Protein AF-A0A5C6Q576-F1 (afdb_monomer_lite)

Structure (mmCIF, N/CA/C/O backbone):
data_AF-A0A5C6Q576-F1
#
_entry.id   AF-A0A5C6Q576-F1
#
loop_
_atom_site.group_PDB
_atom_site.id
_atom_site.type_symbol
_atom_site.label_atom_id
_atom_site.label_alt_id
_atom_site.label_comp_id
_atom_site.label_asym_id
_atom_site.label_entity_id
_atom_site.label_seq_id
_atom_site.pdbx_PDB_ins_code
_atom_site.Cartn_x
_atom_site.Cartn_y
_atom_site.Cartn_z
_atom_site.occupancy
_atom_site.B_iso_or_equiv
_atom_site.auth_seq_id
_atom_site.auth_comp_id
_atom_site.auth_asym_id
_atom_site.auth_atom_id
_atom_site.pdbx_PDB_model_num
ATOM 1 N N . MET A 1 1 ? 1.094 10.890 2.209 1.00 48.25 1 MET A N 1
ATOM 2 C CA . MET A 1 1 ? -0.087 11.384 2.940 1.00 48.25 1 MET A CA 1
ATOM 3 C C . MET A 1 1 ? -1.295 10.670 2.372 1.00 48.25 1 MET A C 1
ATOM 5 O O . MET A 1 1 ? -1.541 10.773 1.172 1.00 48.25 1 MET A O 1
ATOM 9 N N . LEU A 1 2 ? -1.984 9.904 3.212 1.00 55.84 2 LEU A N 1
ATOM 10 C CA . LEU A 1 2 ? -3.200 9.183 2.855 1.00 55.84 2 LEU A CA 1
ATOM 11 C C . LEU A 1 2 ? -4.264 10.152 2.320 1.00 55.84 2 LEU A C 1
ATOM 13 O O . LEU A 1 2 ? -4.355 11.287 2.791 1.00 55.84 2 LEU A O 1
ATOM 17 N N . GLY A 1 3 ? -5.034 9.733 1.310 1.00 54.38 3 GLY A N 1
ATOM 18 C CA . GLY A 1 3 ? -6.123 10.561 0.787 1.00 54.38 3 GLY A CA 1
ATOM 19 C C . GLY A 1 3 ? -7.134 10.821 1.903 1.00 54.38 3 GLY A C 1
ATOM 20 O O . GLY A 1 3 ? -7.655 9.859 2.472 1.00 54.38 3 GLY A O 1
ATOM 21 N N . SER A 1 4 ? -7.384 12.098 2.217 1.00 58.09 4 SER A N 1
ATOM 22 C CA . SER A 1 4 ? -8.232 12.536 3.340 1.00 58.09 4 SER A CA 1
ATOM 23 C C . SER A 1 4 ? -9.607 11.879 3.334 1.00 58.09 4 SER A C 1
ATOM 25 O O . SER A 1 4 ? -10.135 11.522 4.385 1.00 58.09 4 SER A O 1
ATOM 27 N N . ASP A 1 5 ? -10.135 11.653 2.137 1.00 55.50 5 ASP A N 1
ATOM 28 C CA . ASP A 1 5 ? -11.512 11.227 1.900 1.00 55.50 5 ASP A CA 1
ATOM 29 C C . ASP A 1 5 ? -11.735 9.737 2.220 1.00 55.50 5 ASP A C 1
ATOM 31 O O . ASP A 1 5 ? -12.873 9.278 2.273 1.00 55.50 5 ASP A O 1
ATOM 35 N N . LEU A 1 6 ? -10.654 8.982 2.468 1.00 60.34 6 LEU A N 1
ATOM 36 C CA . LEU A 1 6 ? -10.683 7.550 2.796 1.00 60.34 6 LEU A CA 1
ATOM 37 C C . LEU A 1 6 ? -9.943 7.218 4.099 1.00 60.34 6 LEU A C 1
ATOM 39 O O . LEU A 1 6 ? -9.702 6.047 4.396 1.00 60.34 6 LEU A O 1
ATOM 43 N N . ASN A 1 7 ? -9.589 8.222 4.909 1.00 63.53 7 ASN A N 1
ATOM 44 C CA . ASN A 1 7 ? -8.935 7.995 6.204 1.00 63.53 7 ASN A CA 1
ATOM 45 C C . ASN A 1 7 ? -9.808 7.165 7.160 1.00 63.53 7 ASN A C 1
ATOM 47 O O . ASN A 1 7 ? -9.279 6.373 7.938 1.00 63.53 7 ASN A O 1
ATOM 51 N N . ASN A 1 8 ? -11.134 7.270 7.032 1.00 65.50 8 ASN A N 1
ATOM 52 C CA . ASN A 1 8 ? -12.112 6.450 7.754 1.00 65.50 8 ASN A CA 1
ATOM 53 C C . ASN A 1 8 ? -12.152 4.970 7.314 1.00 65.50 8 ASN A C 1
ATOM 55 O O . ASN A 1 8 ? -12.869 4.179 7.919 1.00 65.50 8 ASN A O 1
ATOM 59 N N . GLN A 1 9 ? -11.397 4.584 6.282 1.00 78.56 9 GLN A N 1
ATOM 60 C CA . GLN A 1 9 ? -11.340 3.230 5.727 1.00 78.56 9 GLN A CA 1
ATOM 61 C C . GLN A 1 9 ? -9.881 2.805 5.512 1.00 78.56 9 GLN A C 1
ATOM 63 O O . GLN A 1 9 ? -9.455 2.521 4.394 1.00 78.56 9 GLN A O 1
ATOM 68 N N . SER A 1 10 ? -9.090 2.785 6.585 1.00 86.50 10 SER A N 1
ATOM 69 C CA . SER A 1 10 ? -7.650 2.509 6.509 1.00 86.50 10 SER A CA 1
ATOM 70 C C . SER A 1 10 ? -7.280 1.162 7.130 1.00 86.50 10 SER A C 1
ATOM 72 O O . SER A 1 10 ? -7.747 0.821 8.215 1.00 86.50 10 SER A O 1
ATOM 74 N N . LEU A 1 11 ? -6.398 0.418 6.462 1.00 89.44 11 LEU A N 1
ATOM 75 C CA . LEU A 1 11 ? -5.738 -0.767 7.004 1.00 89.44 11 LEU A CA 1
ATOM 76 C C . LEU A 1 11 ? -4.324 -0.398 7.464 1.00 89.44 11 LEU A C 1
ATOM 78 O O . LEU A 1 11 ? -3.534 0.099 6.663 1.00 89.44 11 LEU A O 1
ATOM 82 N N . TYR A 1 12 ? -4.002 -0.696 8.722 1.00 89.69 12 TYR A N 1
ATOM 83 C CA . TYR A 1 12 ? -2.687 -0.449 9.312 1.00 89.69 12 TYR A CA 1
ATOM 84 C C . TYR A 1 12 ? -2.032 -1.746 9.788 1.00 89.69 12 TYR A C 1
ATOM 86 O O . TYR A 1 12 ? -2.687 -2.583 10.408 1.00 89.69 12 TYR A O 1
ATOM 94 N N . ALA A 1 13 ? -0.724 -1.875 9.562 1.00 90.38 13 ALA A N 1
ATOM 95 C CA . ALA A 1 13 ? 0.105 -2.913 10.168 1.00 90.38 13 ALA A CA 1
ATOM 96 C C . ALA A 1 13 ? 1.463 -2.352 10.624 1.00 90.38 13 ALA A C 1
ATOM 98 O O . ALA A 1 13 ? 2.123 -1.604 9.902 1.00 90.38 13 ALA A O 1
ATOM 99 N N . SER A 1 14 ? 1.923 -2.748 11.813 1.00 89.56 14 SER A N 1
ATOM 100 C CA . SER A 1 14 ? 3.303 -2.486 12.256 1.00 89.56 14 SER A CA 1
ATOM 101 C C . SER A 1 14 ? 4.320 -3.386 11.544 1.00 89.56 14 SER A C 1
ATOM 103 O O . SER A 1 14 ? 5.474 -3.008 11.379 1.00 89.56 14 SER A O 1
ATOM 105 N N . GLY A 1 15 ? 3.893 -4.570 11.101 1.00 90.81 15 GLY A N 1
ATOM 106 C CA . GLY A 1 15 ? 4.682 -5.490 10.287 1.00 90.81 15 GLY A CA 1
ATOM 107 C C . GLY A 1 15 ? 4.354 -5.354 8.803 1.00 90.81 15 GLY A C 1
ATOM 108 O O . GLY A 1 15 ? 4.463 -4.265 8.237 1.00 90.81 15 GLY A O 1
ATOM 109 N N . TYR A 1 16 ? 3.948 -6.478 8.205 1.00 94.25 16 TYR A N 1
ATOM 110 C CA . TYR A 1 16 ? 3.731 -6.674 6.768 1.00 94.25 16 TYR A CA 1
ATOM 111 C C . TYR A 1 16 ? 2.247 -6.792 6.394 1.00 94.25 16 TYR A C 1
ATOM 113 O O . TYR A 1 16 ? 1.433 -7.251 7.194 1.00 94.25 16 TYR A O 1
ATOM 121 N N . ILE A 1 17 ? 1.927 -6.496 5.129 1.00 95.44 17 ILE A N 1
ATOM 122 C CA . ILE A 1 17 ? 0.622 -6.762 4.494 1.00 95.44 17 ILE A CA 1
ATOM 123 C C . ILE A 1 17 ? 0.863 -7.504 3.162 1.00 95.44 17 ILE A C 1
ATOM 125 O O . ILE A 1 17 ? 1.722 -7.106 2.380 1.00 95.44 17 ILE A O 1
ATOM 129 N N . THR A 1 18 ? 0.153 -8.595 2.848 1.00 90.56 18 THR A N 1
ATOM 130 C CA . THR A 1 18 ? 0.342 -9.360 1.585 1.00 90.56 18 THR A CA 1
ATOM 131 C C . THR A 1 18 ? -0.987 -9.930 1.056 1.00 90.56 18 THR A C 1
ATOM 133 O O . THR A 1 18 ? -1.659 -10.589 1.840 1.00 90.56 18 THR A O 1
ATOM 136 N N . MET A 1 19 ? -1.411 -9.720 -0.211 1.00 82.94 19 MET A N 1
ATOM 137 C CA . MET A 1 19 ? -2.737 -10.194 -0.692 1.00 82.94 19 MET A CA 1
ATOM 138 C C . MET A 1 19 ? -2.962 -10.474 -2.201 1.00 82.94 19 MET A C 1
ATOM 140 O O . MET A 1 19 ? -2.831 -9.597 -3.049 1.00 82.94 19 MET A O 1
ATOM 144 N N . GLY A 1 20 ? -3.578 -11.629 -2.477 1.00 82.44 20 GLY A N 1
ATOM 145 C CA . GLY A 1 20 ? -4.520 -11.955 -3.574 1.00 82.44 20 GLY A CA 1
ATOM 146 C C . GLY A 1 20 ? -4.783 -13.467 -3.631 1.00 82.44 20 GLY A C 1
ATOM 147 O O . GLY A 1 20 ? -4.313 -14.178 -2.754 1.00 82.44 20 GLY A O 1
ATOM 148 N N . ALA A 1 21 ? -5.547 -14.078 -4.545 1.00 60.62 21 ALA A N 1
ATOM 149 C CA . ALA A 1 21 ? -6.272 -13.611 -5.727 1.00 60.62 21 ALA A CA 1
ATOM 150 C C . ALA A 1 21 ? -7.660 -12.969 -5.442 1.00 60.62 21 ALA A C 1
ATOM 152 O O . ALA A 1 21 ? -8.404 -13.474 -4.610 1.00 60.62 21 ALA A O 1
ATOM 153 N N . ARG A 1 22 ? -8.067 -11.960 -6.233 1.00 67.88 22 ARG A N 1
ATOM 154 C CA . ARG A 1 22 ? -9.317 -11.149 -6.179 1.00 67.88 22 ARG A CA 1
ATOM 155 C C . ARG A 1 22 ? -9.395 -10.084 -5.082 1.00 67.88 22 ARG A C 1
ATOM 157 O O . ARG A 1 22 ? -10.448 -9.906 -4.485 1.00 67.88 22 ARG A O 1
ATOM 164 N N . THR A 1 23 ? -8.318 -9.344 -4.832 1.00 77.12 23 THR A N 1
ATOM 165 C CA . THR A 1 23 ? -8.286 -8.374 -3.720 1.00 77.12 23 THR A CA 1
ATOM 166 C C . THR A 1 23 ? -9.046 -7.075 -4.022 1.00 77.12 23 THR A C 1
ATOM 168 O O . THR A 1 23 ? -8.870 -6.477 -5.074 1.00 77.12 23 THR A O 1
ATOM 171 N N . THR A 1 24 ? -9.850 -6.570 -3.083 1.00 80.94 24 THR A N 1
ATOM 172 C CA . THR A 1 24 ? -10.390 -5.197 -3.108 1.00 80.94 24 THR A CA 1
ATOM 173 C C . THR A 1 24 ? -10.320 -4.586 -1.709 1.00 80.94 24 THR A C 1
ATOM 175 O O . THR A 1 24 ? -10.846 -5.162 -0.764 1.00 80.94 24 THR A O 1
ATOM 178 N N . VAL A 1 25 ? -9.677 -3.429 -1.565 1.00 93.00 25 VAL A N 1
ATOM 179 C CA . VAL A 1 25 ? -9.608 -2.633 -0.331 1.00 93.00 25 VAL A CA 1
ATOM 180 C C . VAL A 1 25 ? -10.282 -1.294 -0.601 1.00 93.00 25 VAL A C 1
ATOM 182 O O . VAL A 1 25 ? -9.902 -0.611 -1.545 1.00 93.00 25 VAL A O 1
ATOM 185 N N . GLY A 1 26 ? -11.281 -0.915 0.199 1.00 89.69 26 GLY A N 1
ATOM 186 C CA . GLY A 1 26 ? -12.083 0.294 -0.041 1.00 89.69 26 GLY A CA 1
ATOM 187 C C . GLY A 1 26 ? -11.338 1.613 0.184 1.00 89.69 26 GLY A C 1
ATOM 188 O O . GLY A 1 26 ? -11.658 2.605 -0.463 1.00 89.69 26 GLY A O 1
ATOM 189 N N . GLY A 1 27 ? -10.318 1.623 1.044 1.00 90.06 27 GLY A N 1
ATOM 190 C CA . GLY A 1 27 ? -9.555 2.829 1.346 1.00 90.06 27 GLY A CA 1
ATOM 191 C C . GLY A 1 27 ? -8.048 2.620 1.383 1.00 90.06 27 GLY A C 1
ATOM 192 O O . GLY A 1 27 ? -7.481 1.976 0.498 1.00 90.06 27 GLY A O 1
ATOM 193 N N . ASN A 1 28 ? -7.394 3.259 2.345 1.00 93.50 28 ASN A N 1
ATOM 194 C CA . ASN A 1 28 ? -5.942 3.359 2.412 1.00 93.50 28 ASN A CA 1
ATOM 195 C C . ASN A 1 28 ? -5.294 2.103 3.011 1.00 93.50 28 ASN A C 1
ATOM 197 O O . ASN A 1 28 ? -5.896 1.404 3.826 1.00 93.50 28 ASN A O 1
ATOM 201 N N . ILE A 1 29 ? -4.036 1.846 2.654 1.00 94.56 29 ILE A N 1
ATOM 202 C CA . ILE A 1 29 ? -3.226 0.774 3.242 1.00 94.56 29 ILE A CA 1
ATOM 203 C C . ILE A 1 29 ? -1.893 1.357 3.695 1.00 94.56 29 ILE A C 1
ATOM 205 O O . ILE A 1 29 ? -1.190 1.973 2.893 1.00 94.56 29 ILE A O 1
ATOM 209 N N . GLN A 1 30 ? -1.525 1.122 4.953 1.00 93.81 30 GLN A N 1
ATOM 210 C CA . GLN A 1 30 ? -0.246 1.536 5.510 1.00 93.81 30 GLN A CA 1
ATOM 211 C C . GLN A 1 30 ? 0.429 0.401 6.292 1.00 93.81 30 GLN A C 1
ATOM 213 O O . GLN A 1 30 ? -0.189 -0.262 7.123 1.00 93.81 30 GLN A O 1
ATOM 218 N N . SER A 1 31 ? 1.725 0.207 6.047 1.00 94.38 31 SER A N 1
ATOM 219 C CA . SER A 1 31 ? 2.564 -0.775 6.739 1.00 94.38 31 SER A CA 1
ATOM 220 C C . SER A 1 31 ? 3.897 -0.143 7.115 1.00 94.38 31 SER A C 1
ATOM 222 O O . SER A 1 31 ? 4.517 0.507 6.273 1.00 94.38 31 SER A O 1
ATOM 224 N N . ALA A 1 32 ? 4.392 -0.356 8.337 1.00 93.06 32 ALA A N 1
ATOM 225 C CA . ALA A 1 32 ? 5.725 0.144 8.697 1.00 93.06 32 ALA A CA 1
ATOM 226 C C . ALA A 1 32 ? 6.856 -0.634 7.992 1.00 93.06 32 ALA A C 1
ATOM 228 O O . ALA A 1 32 ? 7.958 -0.111 7.843 1.00 93.06 32 ALA A O 1
ATOM 229 N N . THR A 1 33 ? 6.585 -1.851 7.501 1.00 95.19 33 THR A N 1
ATOM 230 C CA . THR A 1 33 ? 7.513 -2.605 6.646 1.00 95.19 33 THR A CA 1
ATOM 231 C C . THR A 1 33 ? 7.013 -2.677 5.199 1.00 95.19 33 THR A C 1
ATOM 233 O O . THR A 1 33 ? 6.985 -1.644 4.531 1.00 95.19 33 THR A O 1
ATOM 236 N N . ALA A 1 34 ? 6.644 -3.855 4.685 1.00 97.38 34 ALA A N 1
ATOM 237 C CA . ALA A 1 34 ? 6.331 -4.073 3.276 1.00 97.38 34 ALA A CA 1
ATOM 238 C C . ALA A 1 34 ? 4.866 -4.452 3.014 1.00 97.38 34 ALA A C 1
ATOM 240 O O . ALA A 1 34 ? 4.218 -5.126 3.817 1.00 97.38 34 ALA A O 1
ATOM 241 N N . ILE A 1 35 ? 4.386 -4.055 1.833 1.00 98.50 35 ILE A N 1
ATOM 242 C CA . ILE A 1 35 ? 3.062 -4.356 1.280 1.00 98.50 35 ILE A CA 1
ATOM 243 C C . ILE A 1 35 ? 3.229 -5.085 -0.062 1.00 98.50 35 ILE A C 1
ATOM 245 O O . ILE A 1 35 ? 3.970 -4.625 -0.928 1.00 98.50 35 ILE A O 1
ATOM 249 N N . THR A 1 36 ? 2.515 -6.192 -0.280 1.00 98.44 36 THR A N 1
ATOM 250 C CA . THR A 1 36 ? 2.567 -6.976 -1.537 1.00 98.44 36 THR A CA 1
ATOM 251 C C . THR A 1 36 ? 1.160 -7.368 -2.009 1.00 98.44 36 THR A C 1
ATOM 253 O O . THR A 1 36 ? 0.515 -8.072 -1.255 1.00 98.44 36 THR A O 1
ATOM 256 N N . LEU A 1 37 ? 0.639 -7.024 -3.203 1.00 84.38 37 LEU A N 1
ATOM 257 C CA . LEU A 1 37 ? -0.695 -7.519 -3.657 1.00 84.38 37 LEU A CA 1
ATOM 258 C C . LEU A 1 37 ? -0.794 -7.993 -5.136 1.00 84.38 37 LEU A C 1
ATOM 260 O O . LEU A 1 37 ? -0.549 -7.257 -6.087 1.00 84.38 37 LEU A O 1
ATOM 264 N N . ALA A 1 38 ? -1.245 -9.233 -5.318 1.00 88.31 38 ALA A N 1
ATOM 265 C CA . ALA A 1 38 ? -1.422 -10.014 -6.548 1.00 88.31 38 ALA A CA 1
ATOM 266 C C . ALA A 1 38 ? -2.265 -11.257 -6.195 1.00 88.31 38 ALA A C 1
ATOM 268 O O . ALA A 1 38 ? -2.010 -11.838 -5.152 1.00 88.31 38 ALA A O 1
ATOM 269 N N . ALA A 1 39 ? -3.207 -11.826 -6.951 1.00 58.19 39 ALA A N 1
ATOM 270 C CA . ALA A 1 39 ? -3.806 -11.474 -8.234 1.00 58.19 39 ALA A CA 1
ATOM 271 C C . ALA A 1 39 ? -5.153 -10.716 -8.070 1.00 58.19 39 ALA A C 1
ATOM 273 O O . ALA A 1 39 ? -5.787 -10.794 -7.030 1.00 58.19 39 ALA A O 1
ATOM 274 N N . ASN A 1 40 ? -5.634 -10.017 -9.096 1.00 64.81 40 ASN A N 1
ATOM 275 C CA . ASN A 1 40 ? -6.864 -9.212 -9.191 1.00 64.81 40 ASN A CA 1
ATOM 276 C C . ASN A 1 40 ? -7.066 -8.132 -8.110 1.00 64.81 40 ASN A C 1
ATOM 278 O O . A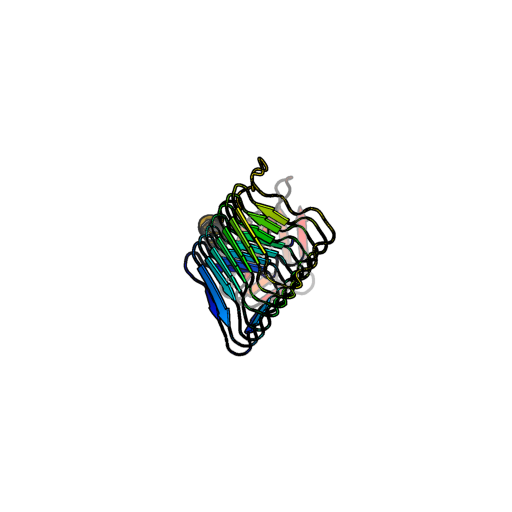SN A 1 40 ? -8.181 -7.970 -7.628 1.00 64.81 40 ASN A O 1
ATOM 282 N N . ALA A 1 41 ? -6.004 -7.432 -7.705 1.00 70.75 41 ALA A N 1
ATOM 283 C CA . ALA A 1 41 ? -6.065 -6.450 -6.622 1.00 70.75 41 ALA A CA 1
ATOM 284 C C . ALA A 1 41 ? -6.655 -5.081 -7.035 1.00 70.75 41 ALA A C 1
ATOM 286 O O . ALA A 1 41 ? -6.320 -4.558 -8.084 1.00 70.75 41 ALA A O 1
ATOM 287 N N . ILE A 1 42 ? -7.460 -4.435 -6.191 1.00 79.75 42 ILE A N 1
ATOM 288 C CA . ILE A 1 42 ? -7.975 -3.066 -6.364 1.00 79.75 42 ILE A CA 1
ATOM 289 C C . ILE A 1 42 ? -7.903 -2.355 -5.008 1.00 79.75 42 ILE A C 1
ATOM 291 O O . ILE A 1 42 ? -8.441 -2.843 -4.021 1.00 79.75 42 ILE A O 1
ATOM 295 N N . VAL A 1 43 ? -7.256 -1.199 -4.934 1.00 96.75 43 VAL A N 1
ATOM 296 C CA . VAL A 1 43 ? -7.172 -0.360 -3.732 1.00 96.75 43 VAL A CA 1
ATOM 297 C C . VAL A 1 43 ? -7.863 0.967 -4.028 1.00 96.75 43 VAL A C 1
ATOM 299 O O . VAL A 1 43 ? -7.498 1.670 -4.970 1.00 96.75 43 VAL A O 1
ATOM 302 N N . GLY A 1 44 ? -8.883 1.298 -3.239 1.00 94.50 44 GLY A N 1
ATOM 303 C CA . GLY A 1 44 ? -9.665 2.525 -3.368 1.00 94.50 44 GLY A CA 1
ATOM 304 C C . GLY A 1 44 ? -8.893 3.772 -2.940 1.00 94.50 44 GLY A C 1
ATOM 305 O O . GLY A 1 44 ? -9.143 4.844 -3.485 1.00 94.50 44 GLY A O 1
ATOM 306 N N . GLY A 1 45 ? -7.931 3.626 -2.024 1.00 94.12 45 GLY A N 1
ATOM 307 C CA . GLY A 1 45 ? -7.063 4.702 -1.546 1.00 94.12 45 GLY A CA 1
ATOM 308 C C . GLY A 1 45 ? -5.597 4.570 -1.964 1.00 94.12 45 GLY A C 1
ATOM 309 O O . GLY A 1 45 ? -5.263 3.993 -3.002 1.00 94.12 45 GLY A O 1
ATOM 310 N N . SER A 1 46 ? -4.724 5.154 -1.143 1.00 96.06 46 SER A N 1
ATOM 311 C CA . SER A 1 46 ? -3.266 5.142 -1.308 1.00 96.06 46 SER A CA 1
ATOM 312 C C . SER A 1 46 ? -2.617 3.949 -0.600 1.00 96.06 46 SER A C 1
ATOM 314 O O . SER A 1 46 ? -3.166 3.399 0.356 1.00 96.06 46 SER A O 1
ATOM 316 N N . VAL A 1 47 ? -1.416 3.582 -1.052 1.00 97.06 47 VAL A N 1
ATOM 317 C CA . VAL A 1 47 ? -0.588 2.513 -0.475 1.00 97.06 47 VAL A CA 1
ATOM 318 C C . VAL A 1 47 ? 0.719 3.111 0.044 1.00 97.06 47 VAL A C 1
ATOM 320 O O . VAL A 1 47 ? 1.483 3.696 -0.726 1.00 97.06 47 VAL A O 1
ATOM 323 N N . GLU A 1 48 ? 0.989 2.962 1.339 1.00 96.00 48 GLU A N 1
ATOM 324 C CA . GLU A 1 48 ? 2.178 3.502 2.006 1.00 96.00 48 GLU A CA 1
ATOM 325 C C . GLU A 1 48 ? 2.935 2.405 2.763 1.00 96.00 48 GLU A C 1
ATOM 327 O O . GLU A 1 48 ? 2.423 1.822 3.715 1.00 96.00 48 GLU A O 1
ATOM 332 N N . ALA A 1 49 ? 4.174 2.124 2.366 1.00 96.81 49 ALA A N 1
ATOM 333 C CA . ALA A 1 49 ? 5.017 1.132 3.026 1.00 96.81 49 ALA A CA 1
ATOM 334 C C . ALA A 1 49 ? 6.333 1.759 3.492 1.00 96.81 49 ALA A C 1
ATOM 336 O O . ALA A 1 49 ? 6.995 2.458 2.722 1.00 96.81 49 ALA A O 1
ATOM 337 N N . GLY A 1 50 ? 6.748 1.478 4.727 1.00 95.69 50 GLY A N 1
ATOM 338 C CA . GLY A 1 50 ? 8.030 1.946 5.259 1.00 95.69 50 GLY A CA 1
ATOM 339 C C . GLY A 1 50 ? 9.250 1.323 4.571 1.00 95.69 50 GLY A C 1
ATOM 340 O O . GLY A 1 50 ? 10.326 1.913 4.606 1.00 95.69 50 GLY A O 1
ATOM 341 N N . THR A 1 51 ? 9.099 0.186 3.880 1.00 96.62 51 THR A N 1
ATOM 342 C CA . THR A 1 51 ? 10.181 -0.432 3.097 1.00 96.62 51 THR A CA 1
ATOM 343 C C . THR A 1 51 ? 9.800 -0.674 1.639 1.00 96.62 51 THR A C 1
ATOM 345 O O . THR A 1 51 ? 10.351 -0.017 0.757 1.00 96.62 51 THR A O 1
ATOM 348 N N . ALA A 1 52 ? 8.886 -1.599 1.347 1.00 98.06 52 ALA A N 1
ATOM 349 C CA . ALA A 1 52 ? 8.627 -2.026 -0.027 1.00 98.06 52 ALA A CA 1
ATOM 350 C C . ALA A 1 52 ? 7.140 -2.120 -0.375 1.00 98.06 52 ALA A C 1
ATOM 352 O O . ALA A 1 52 ? 6.334 -2.566 0.437 1.00 98.06 52 ALA A O 1
ATOM 353 N N . VAL A 1 53 ? 6.797 -1.759 -1.613 1.00 98.69 53 VAL A N 1
ATOM 354 C CA . VAL A 1 53 ? 5.483 -2.013 -2.222 1.00 98.69 53 VAL A CA 1
ATOM 355 C C . VAL A 1 53 ? 5.665 -2.883 -3.463 1.00 98.69 53 VAL A C 1
ATOM 357 O O . VAL A 1 53 ? 6.444 -2.526 -4.342 1.00 98.69 53 VAL A O 1
ATOM 360 N N . THR A 1 54 ? 4.920 -3.985 -3.571 1.00 98.75 54 THR A N 1
ATOM 361 C CA . THR A 1 54 ? 4.918 -4.871 -4.753 1.00 98.75 54 THR A CA 1
ATOM 362 C C . THR A 1 54 ? 3.486 -5.110 -5.258 1.00 98.75 54 THR A C 1
ATOM 364 O O . THR A 1 54 ? 2.660 -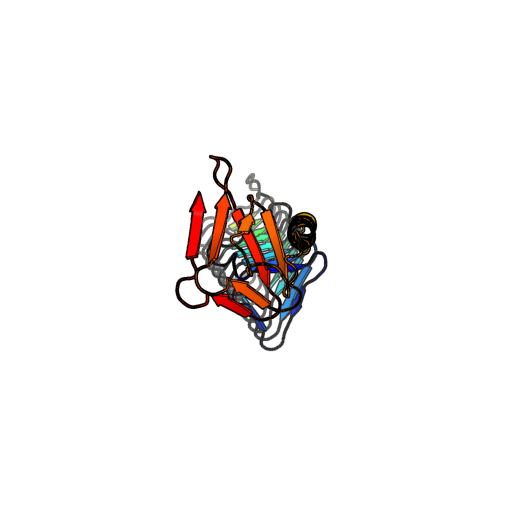5.503 -4.440 1.00 98.75 54 THR A O 1
ATOM 367 N N . LEU A 1 55 ? 3.140 -4.923 -6.549 1.00 80.75 55 LEU A N 1
ATOM 368 C CA . LEU A 1 55 ? 1.761 -5.172 -7.041 1.00 80.75 55 LEU A CA 1
ATOM 369 C C . LEU A 1 55 ? 1.591 -5.761 -8.459 1.00 80.75 55 LEU A C 1
ATOM 371 O O . LEU A 1 55 ? 1.933 -5.115 -9.445 1.00 80.75 55 LEU A O 1
ATOM 375 N N . GLY A 1 56 ? 0.874 -6.886 -8.556 1.00 77.81 56 GLY A N 1
ATOM 376 C CA . GLY A 1 56 ? 0.233 -7.450 -9.762 1.00 77.81 56 GLY A CA 1
ATOM 377 C C . GLY A 1 56 ? 0.255 -8.989 -9.770 1.00 77.81 56 GLY A C 1
ATOM 378 O O . GLY A 1 56 ? 1.231 -9.574 -9.333 1.00 77.81 56 GLY A O 1
ATOM 379 N N . ALA A 1 57 ? -0.756 -9.767 -10.184 1.00 67.88 57 ALA A N 1
ATOM 380 C CA . ALA A 1 57 ? -1.663 -9.609 -11.325 1.00 67.88 57 ALA A CA 1
ATOM 381 C C . ALA A 1 57 ? -2.964 -8.801 -11.073 1.00 67.88 57 ALA A C 1
ATOM 383 O O . ALA A 1 57 ? -3.460 -8.766 -9.958 1.00 67.88 57 ALA A O 1
ATOM 384 N N . ALA A 1 58 ? -3.521 -8.183 -12.123 1.00 74.12 58 ALA A N 1
ATOM 385 C CA . ALA A 1 58 ? -4.681 -7.270 -12.196 1.00 74.12 58 ALA A CA 1
ATOM 386 C C . ALA A 1 58 ? -4.807 -6.170 -11.109 1.00 74.12 58 ALA A C 1
ATOM 388 O O . ALA A 1 58 ? -5.908 -5.875 -10.661 1.00 74.12 58 ALA A O 1
ATOM 389 N N . ALA A 1 59 ? -3.683 -5.565 -10.709 1.00 63.22 59 ALA A N 1
ATOM 390 C CA . ALA A 1 59 ? -3.622 -4.496 -9.707 1.00 63.22 59 ALA A CA 1
ATOM 391 C C . ALA A 1 59 ? -4.199 -3.135 -10.178 1.00 63.22 59 ALA A C 1
ATOM 393 O O . ALA A 1 59 ? -3.818 -2.620 -11.223 1.00 63.22 59 ALA A O 1
ATOM 394 N N . GLY A 1 60 ? -5.025 -2.485 -9.361 1.00 94.62 60 GLY A N 1
ATOM 395 C CA . GLY A 1 60 ? -5.479 -1.102 -9.520 1.00 94.62 60 GLY A CA 1
ATOM 396 C C . GLY A 1 60 ? -5.313 -0.319 -8.220 1.00 94.62 60 GLY A C 1
ATOM 397 O O . GLY A 1 60 ? -5.606 -0.839 -7.147 1.00 94.62 60 GLY A O 1
ATOM 398 N N . VAL A 1 61 ? -4.852 0.928 -8.302 1.00 98.25 61 VAL A N 1
ATOM 399 C CA . VAL A 1 61 ? -4.745 1.844 -7.157 1.00 98.25 61 VAL A CA 1
ATOM 400 C C . VAL A 1 61 ? -5.356 3.186 -7.551 1.00 98.25 61 VAL A C 1
ATOM 402 O O . VAL A 1 61 ? -4.885 3.853 -8.474 1.00 98.25 61 VAL A O 1
ATOM 405 N N . ASN A 1 62 ? -6.426 3.581 -6.863 1.00 96.56 62 ASN A N 1
ATOM 406 C CA . ASN A 1 62 ? -7.085 4.867 -7.094 1.00 96.56 62 ASN A CA 1
ATOM 407 C C . ASN A 1 62 ? -6.313 6.044 -6.476 1.00 96.56 62 ASN A C 1
ATOM 409 O O . ASN A 1 62 ? -6.495 7.176 -6.917 1.00 96.56 62 ASN A O 1
ATOM 413 N N . GLY A 1 63 ? -5.473 5.789 -5.471 1.00 95.50 63 GLY A N 1
ATOM 414 C CA . GLY A 1 63 ? -4.576 6.777 -4.876 1.00 95.50 63 GLY A CA 1
ATOM 415 C C . GLY A 1 63 ? -3.141 6.707 -5.406 1.00 95.50 63 GLY A C 1
ATOM 416 O O . GLY A 1 63 ? -2.880 6.283 -6.534 1.00 95.50 63 GLY A O 1
ATOM 417 N N . SER A 1 64 ? -2.207 7.129 -4.552 1.00 97.00 64 SER A N 1
ATOM 418 C CA . SER A 1 64 ? -0.762 7.134 -4.814 1.00 97.00 64 SER A CA 1
ATOM 419 C C . SER A 1 64 ? -0.055 5.976 -4.105 1.00 97.00 64 SER A C 1
ATOM 421 O O . SER A 1 64 ? -0.567 5.416 -3.134 1.00 97.00 64 SER A O 1
ATOM 423 N N . ILE A 1 65 ? 1.158 5.653 -4.553 1.00 98.12 65 ILE A N 1
ATOM 424 C CA . ILE A 1 65 ? 2.034 4.653 -3.936 1.00 98.12 65 ILE A CA 1
ATOM 425 C C . ILE A 1 65 ? 3.277 5.344 -3.371 1.00 98.12 65 ILE A C 1
ATOM 427 O O . ILE A 1 65 ? 3.971 6.066 -4.088 1.00 98.12 65 ILE A O 1
ATOM 431 N N . GLN A 1 66 ? 3.584 5.093 -2.099 1.00 97.50 66 GLN A N 1
ATOM 432 C CA . GLN A 1 66 ? 4.821 5.526 -1.444 1.00 97.50 66 GLN A CA 1
ATOM 433 C C . GLN A 1 66 ? 5.534 4.324 -0.820 1.00 97.50 66 GLN A C 1
ATOM 435 O O . GLN A 1 66 ? 4.944 3.592 -0.026 1.00 97.50 66 GLN A O 1
ATOM 440 N N . ALA A 1 67 ? 6.810 4.148 -1.159 1.00 97.69 67 ALA A N 1
ATOM 441 C CA . ALA A 1 67 ? 7.672 3.117 -0.598 1.00 97.69 67 ALA A CA 1
ATOM 442 C C . ALA A 1 67 ? 8.938 3.738 0.004 1.00 97.69 67 ALA A C 1
ATOM 444 O O . ALA A 1 67 ? 9.680 4.452 -0.676 1.00 97.69 67 ALA A O 1
ATOM 445 N N . GLY A 1 68 ? 9.220 3.417 1.266 1.00 96.94 68 GLY A N 1
ATOM 446 C CA . GLY A 1 68 ? 10.403 3.911 1.970 1.00 96.94 68 GLY A CA 1
ATOM 447 C C . GLY A 1 68 ? 11.733 3.374 1.427 1.00 96.94 68 GLY A C 1
ATOM 448 O O . GLY A 1 68 ? 12.783 3.898 1.784 1.00 96.94 68 GLY A O 1
ATOM 449 N N . SER A 1 69 ? 11.697 2.386 0.529 1.00 97.75 69 SER A N 1
ATOM 450 C CA . SER A 1 69 ? 12.821 1.938 -0.293 1.00 97.75 69 SER A CA 1
ATOM 451 C C . SER A 1 69 ? 12.378 1.620 -1.726 1.00 97.75 69 SER A C 1
ATOM 453 O O . SER A 1 69 ? 12.658 2.417 -2.623 1.00 97.75 69 SER A O 1
ATOM 455 N N . THR A 1 70 ? 11.649 0.517 -1.949 1.00 98.50 70 THR A N 1
ATOM 456 C CA . THR A 1 70 ? 11.426 -0.042 -3.298 1.00 98.50 70 THR A CA 1
ATOM 457 C C . THR A 1 70 ? 9.948 -0.152 -3.668 1.00 98.50 70 THR A C 1
ATOM 459 O O . THR A 1 70 ? 9.159 -0.710 -2.912 1.00 98.50 70 THR A O 1
ATOM 462 N N . ALA A 1 71 ? 9.579 0.294 -4.870 1.00 98.69 71 ALA A N 1
ATOM 463 C CA . ALA A 1 71 ? 8.271 0.036 -5.478 1.00 98.69 71 ALA A CA 1
ATOM 464 C C . ALA A 1 71 ? 8.420 -0.872 -6.713 1.00 98.69 71 ALA A C 1
ATOM 466 O O . ALA A 1 71 ? 9.224 -0.581 -7.595 1.00 98.69 71 ALA A O 1
ATOM 467 N N . THR A 1 72 ? 7.665 -1.969 -6.798 1.00 98.81 72 THR A N 1
ATOM 468 C CA . THR A 1 72 ? 7.684 -2.920 -7.929 1.00 98.81 72 THR A CA 1
ATOM 469 C C . THR A 1 72 ? 6.268 -3.231 -8.421 1.00 98.81 72 THR A C 1
ATOM 471 O O . THR A 1 72 ? 5.419 -3.625 -7.629 1.00 98.81 72 THR A O 1
ATOM 474 N N . LEU A 1 73 ? 5.969 -3.053 -9.712 1.00 98.69 73 LEU A N 1
ATOM 475 C CA . LEU A 1 73 ? 4.612 -3.230 -10.263 1.00 98.69 73 LEU A CA 1
ATOM 476 C C . LEU A 1 73 ? 4.574 -4.104 -11.538 1.00 98.69 73 LEU A C 1
ATOM 478 O O . LEU A 1 73 ? 5.446 -3.978 -12.390 1.00 98.69 73 LEU A O 1
ATOM 482 N N . GLY A 1 74 ? 3.513 -4.910 -11.700 1.00 89.81 74 GLY A N 1
ATOM 483 C CA . GLY A 1 74 ? 3.101 -5.687 -12.891 1.00 89.81 74 GLY A CA 1
ATOM 484 C C . GLY A 1 74 ? 2.460 -7.041 -12.511 1.00 89.81 74 GLY A C 1
ATOM 485 O O . GLY A 1 74 ? 2.914 -7.670 -11.569 1.00 89.81 74 GLY A O 1
ATOM 486 N N . ALA A 1 75 ? 1.416 -7.613 -13.132 1.00 81.75 75 ALA A N 1
ATOM 487 C CA . ALA A 1 75 ? 0.486 -7.213 -14.209 1.00 81.75 75 ALA A CA 1
ATOM 488 C C . ALA A 1 75 ? -0.888 -6.756 -13.630 1.00 81.75 75 ALA A C 1
ATOM 490 O O . ALA A 1 75 ? -1.111 -6.876 -12.438 1.00 81.75 75 ALA A O 1
ATOM 491 N N . ALA A 1 76 ? -1.943 -6.342 -14.336 1.00 83.94 76 ALA A N 1
ATOM 492 C CA . ALA A 1 76 ? -2.075 -5.215 -15.253 1.00 83.94 76 ALA A CA 1
ATOM 493 C C . ALA A 1 76 ? -2.214 -3.915 -14.429 1.00 83.94 76 ALA A C 1
ATOM 495 O O . ALA A 1 76 ? -3.322 -3.467 -14.146 1.00 83.94 76 ALA A O 1
ATOM 496 N N . ALA A 1 77 ? -1.081 -3.386 -13.964 1.00 93.81 77 ALA A N 1
ATOM 497 C CA . ALA A 1 77 ? -1.060 -2.326 -12.967 1.00 93.81 77 ALA A CA 1
ATOM 498 C C . ALA A 1 77 ? -1.514 -0.974 -13.542 1.00 93.81 77 ALA A C 1
ATOM 500 O O . ALA A 1 77 ? -0.948 -0.486 -14.524 1.00 93.81 77 ALA A O 1
ATOM 501 N N . ALA A 1 78 ? -2.495 -0.358 -12.885 1.00 98.50 78 ALA A N 1
ATOM 502 C CA . ALA A 1 78 ? -2.938 1.009 -13.138 1.00 98.50 78 ALA A CA 1
ATOM 503 C C . ALA A 1 78 ? -2.943 1.813 -11.831 1.00 98.50 78 ALA A C 1
ATOM 505 O O . ALA A 1 78 ? -3.525 1.379 -10.835 1.00 98.50 78 ALA A O 1
ATOM 506 N N . VAL A 1 79 ? -2.315 2.988 -11.839 1.00 98.69 79 VAL A N 1
ATOM 507 C CA . VAL A 1 79 ? -2.258 3.899 -10.688 1.00 98.69 79 VAL A CA 1
ATOM 508 C C . VAL A 1 79 ? -2.760 5.273 -11.118 1.00 98.69 79 VAL A C 1
ATOM 510 O O . VAL A 1 79 ? -2.209 5.870 -12.041 1.00 98.69 79 VAL A O 1
ATOM 513 N N . LYS A 1 80 ? -3.808 5.780 -10.462 1.00 98.25 80 LYS A N 1
ATOM 514 C CA . LYS A 1 80 ? -4.347 7.122 -10.754 1.00 98.25 80 LYS A CA 1
ATOM 515 C C . LYS A 1 80 ? -3.521 8.244 -10.123 1.00 98.25 80 LYS A C 1
ATOM 517 O O . LYS A 1 80 ? -3.521 9.366 -10.614 1.00 98.25 80 LYS A O 1
ATOM 522 N N . GLY A 1 81 ? -2.842 7.955 -9.017 1.00 97.38 81 GLY A N 1
ATOM 523 C CA . GLY A 1 81 ? -1.916 8.879 -8.375 1.00 97.38 81 GLY A CA 1
ATOM 524 C C . GLY A 1 81 ? -0.483 8.760 -8.893 1.00 97.38 81 GLY A C 1
ATOM 525 O O . GLY A 1 81 ? -0.217 8.232 -9.974 1.00 97.38 81 GLY A O 1
ATOM 526 N N . SER A 1 82 ? 0.448 9.242 -8.072 1.00 98.12 82 SER A N 1
ATOM 527 C CA . SER A 1 82 ? 1.890 9.155 -8.319 1.00 98.12 82 SER A CA 1
ATOM 528 C C . SER A 1 82 ? 2.506 7.943 -7.619 1.00 98.12 82 SER A C 1
ATOM 530 O O . SER A 1 82 ? 1.980 7.441 -6.623 1.00 98.12 82 SER A O 1
ATOM 532 N N . ILE A 1 83 ? 3.667 7.508 -8.102 1.00 98.50 83 ILE A N 1
ATOM 533 C CA . ILE A 1 83 ? 4.512 6.498 -7.466 1.00 98.50 83 ILE A CA 1
ATOM 534 C C . ILE A 1 83 ? 5.809 7.155 -7.006 1.00 98.50 83 ILE A C 1
ATOM 536 O O . ILE A 1 83 ? 6.499 7.824 -7.779 1.00 98.50 83 ILE A O 1
ATOM 540 N N . LYS A 1 84 ? 6.160 6.927 -5.742 1.00 98.38 84 LYS A N 1
ATOM 541 C CA . LYS A 1 84 ? 7.377 7.451 -5.130 1.00 98.38 84 LYS A CA 1
ATOM 542 C C . LYS A 1 84 ? 8.100 6.375 -4.329 1.00 98.38 84 LYS A C 1
ATOM 544 O O . LYS A 1 84 ? 7.509 5.758 -3.445 1.00 98.38 84 LYS A O 1
ATOM 549 N N . ALA A 1 85 ? 9.382 6.189 -4.619 1.00 98.31 85 ALA A N 1
ATOM 550 C CA . ALA A 1 85 ? 10.259 5.258 -3.922 1.00 98.31 85 ALA A CA 1
ATOM 551 C C . ALA A 1 85 ? 11.552 5.964 -3.488 1.00 98.31 85 ALA A C 1
ATOM 553 O O . ALA A 1 85 ? 12.137 6.725 -4.256 1.00 98.31 85 ALA A O 1
ATOM 554 N N . ASN A 1 86 ? 12.043 5.725 -2.275 1.00 98.06 86 ASN A N 1
ATOM 555 C CA . ASN A 1 86 ? 13.280 6.389 -1.839 1.00 98.06 86 ASN A CA 1
ATOM 556 C C . ASN A 1 86 ? 14.540 5.844 -2.512 1.00 98.06 86 ASN A C 1
ATOM 558 O O . ASN A 1 86 ? 15.543 6.547 -2.547 1.00 98.06 86 ASN A O 1
ATOM 562 N N . THR A 1 87 ? 14.507 4.625 -3.056 1.00 98.31 87 THR A N 1
ATOM 563 C CA . THR A 1 87 ? 15.660 4.034 -3.747 1.00 98.31 87 THR A CA 1
ATOM 564 C C . THR A 1 87 ? 15.298 3.642 -5.175 1.00 98.31 87 THR A C 1
ATOM 566 O O . THR A 1 87 ? 15.811 4.241 -6.122 1.00 98.31 87 THR A O 1
ATOM 569 N N . THR A 1 88 ? 14.381 2.687 -5.346 1.00 98.69 88 THR A N 1
ATOM 570 C CA . THR A 1 88 ? 14.149 2.020 -6.632 1.00 98.69 88 THR A CA 1
ATOM 571 C C . THR A 1 88 ? 12.670 1.937 -6.977 1.00 98.69 88 THR A C 1
ATOM 573 O O . THR A 1 88 ? 11.860 1.490 -6.167 1.00 98.69 88 THR A O 1
ATOM 576 N N . ALA A 1 89 ? 12.321 2.294 -8.211 1.00 98.69 89 ALA A N 1
ATOM 577 C CA . ALA A 1 89 ? 11.016 2.003 -8.791 1.00 98.69 89 ALA A CA 1
ATOM 578 C C . ALA A 1 89 ? 11.174 1.122 -10.038 1.00 98.69 89 ALA A C 1
ATOM 580 O O . ALA A 1 89 ? 11.873 1.491 -10.984 1.00 98.69 89 ALA A O 1
ATOM 581 N N . THR A 1 90 ? 10.510 -0.032 -10.048 1.00 98.88 90 THR A N 1
ATOM 582 C CA . THR A 1 90 ? 10.542 -1.003 -11.147 1.00 98.88 90 THR A CA 1
ATOM 583 C C . THR A 1 90 ? 9.132 -1.264 -11.662 1.00 98.88 90 THR A C 1
ATOM 585 O O . THR A 1 90 ? 8.268 -1.734 -10.925 1.00 98.88 90 THR A O 1
ATOM 588 N N . LEU A 1 91 ? 8.897 -0.984 -12.941 1.00 98.81 91 LEU A N 1
ATOM 589 C CA . LEU A 1 91 ? 7.628 -1.240 -13.617 1.00 98.81 91 LEU A CA 1
ATOM 590 C C . LEU A 1 91 ? 7.809 -2.343 -14.658 1.00 98.81 91 LEU A C 1
ATOM 592 O O . LEU A 1 91 ? 8.696 -2.264 -15.507 1.00 98.81 91 LEU A O 1
ATOM 596 N N . GLY A 1 92 ? 6.946 -3.353 -14.609 1.00 98.31 92 GLY A N 1
ATOM 597 C CA . GLY A 1 92 ? 6.800 -4.356 -15.653 1.00 98.31 92 GLY A CA 1
ATOM 598 C C . GLY A 1 92 ? 6.204 -3.773 -16.936 1.00 98.31 92 GLY A C 1
ATOM 599 O O . GLY A 1 92 ? 5.979 -2.569 -17.060 1.00 98.31 92 GLY A O 1
ATOM 600 N N . ALA A 1 93 ? 5.948 -4.638 -17.915 1.00 97.38 93 ALA A N 1
ATOM 601 C CA . ALA A 1 93 ? 5.334 -4.220 -19.170 1.00 97.38 93 ALA A CA 1
ATOM 602 C C . ALA A 1 93 ? 3.882 -3.743 -18.973 1.00 97.38 93 ALA A C 1
ATOM 604 O O . ALA A 1 93 ? 3.176 -4.224 -18.082 1.00 97.38 93 ALA A O 1
ATOM 605 N N . SER A 1 94 ? 3.432 -2.833 -19.842 1.00 98.06 94 SER A N 1
ATOM 606 C CA . SER A 1 94 ? 2.023 -2.414 -19.949 1.00 98.06 94 SER A CA 1
ATOM 607 C C . SER A 1 94 ? 1.420 -1.780 -18.683 1.00 98.06 94 SER A C 1
ATOM 609 O O . SER A 1 94 ? 0.223 -1.906 -18.431 1.00 98.06 94 SER A O 1
ATOM 611 N N . VAL A 1 95 ? 2.234 -1.096 -17.876 1.00 98.75 95 VAL A N 1
ATOM 612 C CA . VAL A 1 95 ? 1.781 -0.325 -16.703 1.00 98.75 95 VAL A CA 1
ATOM 613 C C . VAL A 1 95 ? 1.269 1.058 -17.124 1.00 98.75 95 VAL A C 1
ATOM 615 O O . VAL A 1 95 ? 1.856 1.695 -18.002 1.00 98.75 95 VAL A O 1
ATOM 618 N N . LYS A 1 96 ? 0.208 1.552 -16.468 1.00 98.81 96 LYS A N 1
ATOM 619 C CA . LYS A 1 96 ? -0.282 2.934 -16.617 1.00 98.81 96 LYS A CA 1
ATOM 620 C C . LYS A 1 96 ? -0.222 3.697 -15.294 1.00 98.81 96 LYS A C 1
ATOM 622 O O . LYS A 1 96 ? -0.723 3.221 -14.278 1.00 98.81 96 LYS A O 1
ATOM 627 N N . ILE A 1 97 ? 0.338 4.902 -15.330 1.00 98.75 97 ILE A N 1
ATOM 628 C CA . ILE A 1 97 ? 0.368 5.842 -14.207 1.00 98.75 97 ILE A CA 1
ATOM 629 C C . ILE A 1 97 ? -0.166 7.184 -14.705 1.00 98.75 97 ILE A C 1
ATOM 631 O O . ILE A 1 97 ? 0.366 7.735 -15.668 1.00 98.75 97 ILE A O 1
ATOM 635 N N . ASP A 1 98 ? -1.205 7.719 -14.069 1.00 98.62 98 ASP A N 1
ATOM 636 C CA . ASP A 1 98 ? -1.735 9.035 -14.447 1.00 98.62 98 ASP A CA 1
ATOM 637 C C . ASP A 1 98 ? -0.880 10.175 -13.848 1.00 98.62 98 ASP A C 1
ATOM 639 O O . ASP A 1 98 ? -0.709 11.216 -14.482 1.00 98.62 98 ASP A O 1
ATOM 643 N N . GLY A 1 99 ? -0.292 9.961 -12.663 1.00 98.06 99 GLY A N 1
ATOM 644 C CA . GLY A 1 99 ? 0.603 10.904 -11.986 1.00 98.06 99 GLY A CA 1
ATOM 645 C C . GLY A 1 99 ? 2.088 10.779 -12.357 1.00 98.06 99 GLY A C 1
ATOM 646 O O . GLY A 1 99 ? 2.459 10.367 -13.457 1.00 98.06 99 GLY A O 1
ATOM 647 N N . GLU A 1 100 ? 2.951 11.166 -11.416 1.00 98.25 100 GLU A N 1
ATOM 648 C CA . GLU A 1 100 ? 4.414 11.126 -11.551 1.00 98.25 100 GLU A CA 1
ATOM 649 C C . GLU A 1 100 ? 5.005 9.778 -11.117 1.00 98.25 100 GLU A C 1
ATOM 651 O O . GLU A 1 100 ? 4.435 9.062 -10.293 1.00 98.25 100 GLU A O 1
ATOM 656 N N . LEU A 1 101 ? 6.201 9.467 -11.614 1.00 98.69 101 LEU A N 1
ATOM 657 C CA . LEU A 1 101 ? 7.020 8.339 -11.181 1.00 98.69 101 LEU A CA 1
ATOM 658 C C . LEU A 1 101 ? 8.377 8.857 -10.703 1.00 98.69 101 LEU A C 1
ATOM 660 O O . LEU A 1 101 ? 9.125 9.446 -11.479 1.00 98.69 101 LEU A O 1
ATOM 664 N N . SER A 1 102 ? 8.725 8.617 -9.441 1.00 98.19 102 SER A N 1
ATOM 665 C CA . SER A 1 102 ? 9.998 9.081 -8.883 1.00 98.19 102 SER A CA 1
ATOM 666 C C . SER A 1 102 ? 10.703 8.027 -8.036 1.00 98.19 102 SER A C 1
ATOM 668 O O . SER A 1 102 ? 10.070 7.316 -7.251 1.00 98.19 102 SER A O 1
ATOM 670 N N . ALA A 1 103 ? 12.027 7.952 -8.184 1.00 98.31 103 ALA A N 1
ATOM 671 C CA . ALA A 1 103 ? 12.892 7.141 -7.341 1.00 98.31 103 ALA A CA 1
ATOM 672 C C . ALA A 1 103 ? 14.153 7.906 -6.916 1.00 98.31 103 ALA A C 1
ATOM 674 O O . ALA A 1 103 ? 14.766 8.604 -7.723 1.00 98.31 103 ALA A O 1
ATOM 675 N N . GLY A 1 104 ? 14.583 7.757 -5.663 1.00 97.75 104 GLY A N 1
ATOM 676 C CA . GLY A 1 104 ? 15.791 8.437 -5.178 1.00 97.75 104 GLY A CA 1
ATOM 677 C C . GLY A 1 104 ? 17.083 7.996 -5.875 1.00 97.75 104 GLY A C 1
ATOM 678 O O . GLY A 1 104 ? 18.042 8.760 -5.908 1.00 97.75 104 GLY A O 1
ATOM 679 N N . THR A 1 105 ? 17.114 6.814 -6.497 1.00 98.12 105 THR A N 1
ATOM 680 C CA . THR A 1 105 ? 18.288 6.320 -7.234 1.00 98.12 105 THR A CA 1
ATOM 681 C C . THR A 1 105 ? 17.925 5.848 -8.635 1.00 98.12 105 THR A C 1
ATOM 683 O O . THR A 1 105 ? 18.417 6.416 -9.612 1.00 98.12 105 THR A O 1
ATOM 686 N N . THR A 1 106 ? 17.054 4.843 -8.755 1.00 98.62 106 THR A N 1
ATOM 687 C CA . THR A 1 106 ? 16.859 4.123 -10.021 1.00 98.62 106 THR A CA 1
ATOM 688 C C . THR A 1 106 ? 15.389 3.978 -10.382 1.00 98.62 106 THR A C 1
ATOM 690 O O . THR A 1 106 ? 14.593 3.453 -9.606 1.00 98.62 106 THR A O 1
ATOM 693 N N . VAL A 1 107 ? 15.051 4.357 -11.612 1.00 98.81 107 VAL A N 1
ATOM 694 C CA . VAL A 1 107 ? 13.780 4.027 -12.258 1.00 98.81 107 VAL A CA 1
ATOM 695 C C . VAL A 1 107 ? 14.044 3.049 -13.403 1.00 98.81 107 VAL A C 1
ATOM 697 O O . VAL A 1 107 ? 14.811 3.344 -14.319 1.00 98.81 107 VAL A O 1
ATOM 700 N N . THR A 1 108 ? 13.400 1.883 -13.361 1.00 98.88 108 THR A N 1
ATOM 701 C CA . THR A 1 108 ? 13.411 0.887 -14.444 1.00 98.88 108 THR A CA 1
ATOM 702 C C . THR A 1 108 ? 11.995 0.664 -14.948 1.00 98.88 108 THR A C 1
ATOM 704 O O . THR A 1 108 ? 11.106 0.307 -14.179 1.00 98.88 108 THR A O 1
ATOM 707 N N . ILE A 1 109 ? 11.788 0.863 -16.244 1.00 98.81 109 ILE A N 1
ATOM 708 C CA . ILE A 1 109 ? 10.480 0.810 -16.893 1.00 98.81 109 ILE A CA 1
ATOM 709 C C . ILE A 1 109 ? 10.519 -0.250 -17.991 1.00 98.81 109 ILE A C 1
ATOM 711 O O . ILE A 1 109 ? 11.398 -0.219 -18.851 1.00 98.81 109 ILE A O 1
ATOM 715 N N . GLY A 1 110 ? 9.571 -1.186 -17.961 1.00 98.69 110 GLY A N 1
ATOM 716 C CA . GLY A 1 110 ? 9.375 -2.195 -18.997 1.00 98.69 110 GLY A CA 1
ATOM 717 C C . GLY A 1 110 ? 8.873 -1.616 -20.324 1.00 98.69 110 GLY A C 1
ATOM 718 O O . GLY A 1 110 ? 8.830 -0.408 -20.534 1.00 98.69 110 GLY A O 1
ATOM 719 N N . ALA A 1 111 ? 8.500 -2.491 -21.255 1.00 98.44 111 ALA A N 1
ATOM 720 C CA . ALA A 1 111 ? 7.958 -2.062 -22.543 1.00 98.44 111 ALA A CA 1
ATOM 721 C C . ALA A 1 111 ? 6.505 -1.569 -22.423 1.00 98.44 111 ALA A C 1
ATOM 723 O O . ALA A 1 111 ? 5.729 -2.079 -21.613 1.00 98.44 111 ALA A O 1
ATOM 724 N N . THR A 1 112 ? 6.106 -0.657 -23.314 1.00 98.50 112 THR A N 1
ATOM 725 C CA . THR A 1 112 ? 4.709 -0.197 -23.466 1.00 98.50 112 THR A CA 1
ATOM 726 C C . THR A 1 112 ? 4.117 0.407 -22.182 1.00 98.50 112 THR A C 1
ATOM 728 O O . THR A 1 112 ? 2.952 0.184 -21.863 1.00 98.50 112 THR A O 1
ATOM 731 N N . VAL A 1 113 ? 4.916 1.137 -21.401 1.00 98.81 113 VAL A N 1
ATOM 732 C CA . VAL A 1 113 ? 4.441 1.826 -20.188 1.00 98.81 113 VAL A CA 1
ATOM 733 C C . VAL A 1 113 ? 4.005 3.250 -20.526 1.00 98.81 113 VAL A C 1
ATOM 735 O O . VAL A 1 113 ? 4.635 3.909 -21.351 1.00 98.81 113 VAL A O 1
ATOM 738 N N . ALA A 1 114 ? 2.951 3.739 -19.872 1.00 98.75 114 ALA A N 1
ATOM 739 C CA . ALA A 1 114 ? 2.508 5.125 -19.980 1.00 98.75 114 ALA A CA 1
ATOM 740 C C . ALA A 1 114 ? 2.563 5.834 -18.620 1.00 98.75 114 ALA A C 1
ATOM 742 O O . ALA A 1 114 ? 1.999 5.338 -17.643 1.00 98.75 114 ALA A O 1
ATOM 743 N N . VAL A 1 115 ? 3.201 7.006 -18.573 1.00 98.75 115 VAL A N 1
ATOM 744 C CA . VAL A 1 115 ? 3.217 7.891 -17.395 1.00 98.75 115 VAL A CA 1
ATOM 745 C C . VAL A 1 115 ? 2.756 9.284 -17.815 1.00 98.75 115 VAL A C 1
ATOM 747 O O . VAL A 1 115 ? 3.339 9.880 -18.722 1.00 98.75 115 VAL A O 1
ATOM 750 N N . GLY A 1 116 ? 1.701 9.803 -17.184 1.00 98.25 116 GLY A N 1
ATOM 751 C CA . GLY A 1 116 ? 1.166 11.135 -17.485 1.00 98.25 116 GLY A CA 1
ATOM 752 C C . GLY A 1 116 ? 2.073 12.268 -16.994 1.00 98.25 116 GLY A C 1
ATOM 753 O O . GLY A 1 116 ? 2.296 13.250 -17.708 1.00 98.25 116 GLY A O 1
ATOM 754 N N . GLY A 1 117 ? 2.632 12.109 -15.794 1.00 97.56 117 GLY A N 1
ATOM 755 C CA . GLY A 1 117 ? 3.531 13.071 -15.166 1.00 97.56 117 GLY A CA 1
ATOM 756 C C . GLY A 1 117 ? 5.008 12.884 -15.517 1.00 97.56 117 GLY A C 1
ATOM 757 O O . GLY A 1 117 ? 5.382 12.236 -16.497 1.00 97.56 117 GLY A O 1
ATOM 758 N N . ASN A 1 118 ? 5.866 13.498 -14.701 1.00 98.25 118 ASN A N 1
ATOM 759 C CA . ASN A 1 118 ? 7.315 13.395 -14.839 1.00 98.25 118 ASN A CA 1
ATOM 760 C C . ASN A 1 118 ? 7.825 12.012 -14.405 1.00 98.25 118 ASN A C 1
ATOM 762 O O . ASN A 1 118 ? 7.279 11.390 -13.491 1.00 98.25 118 ASN A O 1
ATOM 766 N N . VAL A 1 119 ? 8.934 11.586 -15.009 1.00 98.62 119 VAL A N 1
ATOM 767 C CA . VAL A 1 119 ? 9.755 10.466 -14.543 1.00 98.62 119 VAL A CA 1
ATOM 768 C C . VAL A 1 119 ? 11.066 11.016 -14.004 1.00 98.62 119 VAL A C 1
ATOM 770 O O . VAL A 1 119 ? 11.804 11.658 -14.749 1.00 98.62 119 VAL A O 1
ATOM 773 N N . LEU A 1 120 ? 11.362 10.768 -12.728 1.00 98.44 120 LEU A N 1
ATOM 774 C CA . LEU A 1 120 ? 12.563 11.280 -12.067 1.00 98.44 120 LEU A CA 1
ATOM 775 C C . LEU A 1 120 ? 13.351 10.163 -11.383 1.00 98.44 120 LEU A C 1
ATOM 777 O O . LEU A 1 120 ? 12.795 9.402 -10.590 1.00 98.44 120 LEU A O 1
ATOM 781 N N . ALA A 1 121 ? 14.659 10.119 -11.617 1.00 98.31 121 ALA A N 1
ATOM 782 C CA . ALA A 1 121 ? 15.579 9.289 -10.851 1.00 98.31 121 ALA A CA 1
ATOM 783 C C . ALA A 1 121 ? 16.797 10.091 -10.391 1.00 98.31 121 ALA A C 1
ATOM 785 O O . ALA A 1 121 ? 17.416 10.795 -11.189 1.00 98.31 121 ALA A O 1
ATOM 786 N N . GLY A 1 122 ? 17.203 9.932 -9.130 1.00 97.56 122 GLY A N 1
ATOM 787 C CA . GLY A 1 122 ? 18.412 10.591 -8.619 1.00 97.56 122 GLY A CA 1
ATOM 788 C C . GLY A 1 122 ? 19.712 10.103 -9.271 1.00 97.56 122 GLY A C 1
ATOM 789 O O . GLY A 1 122 ? 20.751 10.739 -9.129 1.00 97.56 122 GLY A O 1
ATOM 790 N N . SER A 1 123 ? 19.688 8.994 -10.013 1.00 98.06 123 SER A N 1
ATOM 791 C CA . SER A 1 123 ? 20.837 8.525 -10.793 1.00 98.06 123 SER A CA 1
ATOM 792 C C . SER A 1 123 ? 20.423 8.012 -12.167 1.00 98.06 123 SER A C 1
ATOM 794 O O . SER A 1 123 ? 20.775 8.624 -13.172 1.00 98.06 123 SER A O 1
ATOM 796 N N . THR A 1 124 ? 19.646 6.931 -12.234 1.00 98.56 124 THR A N 1
ATOM 797 C CA . THR A 1 124 ? 19.460 6.189 -13.489 1.00 98.56 124 THR A CA 1
ATOM 798 C C . THR A 1 124 ? 17.994 6.056 -13.867 1.00 98.56 124 THR A C 1
ATOM 800 O O . THR A 1 124 ? 17.188 5.570 -13.076 1.00 98.56 124 THR A O 1
ATOM 803 N N . VAL A 1 125 ? 17.667 6.393 -15.117 1.00 98.75 125 VAL A N 1
ATOM 804 C CA . VAL A 1 125 ? 16.395 6.027 -15.754 1.00 98.75 125 VAL A CA 1
ATOM 805 C C . VAL A 1 125 ? 16.662 5.055 -16.903 1.00 98.75 125 VAL A C 1
ATOM 807 O O . VAL A 1 125 ? 17.403 5.370 -17.833 1.00 98.75 125 VAL A O 1
ATOM 810 N N . THR A 1 126 ? 16.025 3.885 -16.867 1.00 98.81 126 THR A N 1
ATOM 811 C CA . THR A 1 126 ? 16.009 2.914 -17.973 1.00 98.81 126 THR A CA 1
ATOM 812 C C . THR A 1 126 ? 14.582 2.689 -18.446 1.00 98.81 126 THR A C 1
ATOM 814 O O . THR A 1 126 ? 13.702 2.409 -17.634 1.00 98.81 126 THR A O 1
ATOM 817 N N . VAL A 1 127 ? 14.360 2.792 -19.756 1.00 98.69 127 VAL A N 1
ATOM 818 C CA . VAL A 1 127 ? 13.035 2.716 -20.373 1.00 98.69 127 VAL A CA 1
ATOM 819 C C . VAL A 1 127 ? 12.995 1.682 -21.489 1.00 98.69 127 VAL A C 1
ATOM 821 O O . VAL A 1 127 ? 13.743 1.772 -22.461 1.00 98.69 127 VAL A O 1
ATOM 824 N N . GLY A 1 128 ? 12.075 0.727 -21.373 1.00 98.50 128 GLY A N 1
ATOM 825 C CA . GLY A 1 128 ? 11.767 -0.255 -22.401 1.00 98.50 128 GLY A CA 1
ATOM 826 C C . GLY A 1 128 ? 11.029 0.342 -23.601 1.00 98.50 128 GLY A C 1
ATOM 827 O O . GLY A 1 128 ? 10.433 1.418 -23.538 1.00 98.50 128 GLY A O 1
ATOM 828 N N . ALA A 1 129 ? 11.067 -0.385 -24.717 1.00 98.50 129 ALA A N 1
ATOM 829 C CA . ALA A 1 129 ? 10.540 0.068 -26.000 1.00 98.50 129 ALA A CA 1
ATOM 830 C C . ALA A 1 129 ? 9.060 0.499 -25.950 1.00 98.50 129 ALA A C 1
ATOM 832 O O . ALA A 1 129 ? 8.265 -0.032 -25.172 1.00 98.50 129 ALA A O 1
ATOM 833 N N . SER A 1 130 ? 8.687 1.417 -26.848 1.00 98.50 130 SER A N 1
ATOM 834 C CA . SER A 1 130 ? 7.300 1.861 -27.086 1.00 98.50 130 SER A CA 1
ATOM 835 C C . SER A 1 130 ? 6.573 2.451 -25.866 1.00 98.50 130 SER A C 1
ATOM 837 O O . SER A 1 130 ? 5.348 2.403 -25.793 1.00 98.50 130 SER A O 1
ATOM 839 N N . SER A 1 131 ? 7.309 2.986 -24.889 1.00 98.75 131 SER A N 1
ATOM 840 C CA . SER A 1 131 ? 6.724 3.685 -23.734 1.00 98.75 131 SER A CA 1
ATOM 841 C C . SER A 1 131 ? 6.416 5.152 -24.057 1.00 98.75 131 SER A C 1
ATOM 843 O O . SER A 1 131 ? 7.093 5.759 -24.888 1.00 98.75 131 SER A O 1
ATOM 845 N N . LEU A 1 132 ? 5.411 5.730 -23.396 1.00 98.69 132 LEU A N 1
ATOM 846 C CA . LEU A 1 132 ? 4.942 7.100 -23.621 1.00 98.69 132 LEU A CA 1
ATOM 847 C C . LEU A 1 132 ? 4.962 7.918 -22.326 1.00 98.69 132 LEU A C 1
ATOM 849 O O . LEU A 1 132 ? 4.420 7.499 -21.302 1.00 98.69 132 LEU A O 1
ATOM 853 N N . PHE A 1 133 ? 5.537 9.114 -22.391 1.00 98.56 133 PHE A N 1
ATOM 854 C CA . PHE A 1 133 ? 5.659 10.024 -21.254 1.00 98.56 133 PHE A CA 1
ATOM 855 C C . PHE A 1 133 ? 5.022 11.367 -21.585 1.00 98.56 133 PHE A C 1
ATOM 857 O O . PHE A 1 133 ? 5.443 12.048 -22.523 1.00 98.56 133 PHE A O 1
ATOM 864 N N . GLY A 1 134 ? 4.015 11.748 -20.799 1.00 97.88 134 GLY A N 1
ATOM 865 C CA . GLY A 1 134 ? 3.294 13.011 -20.958 1.00 97.88 134 GLY A CA 1
ATOM 866 C C . GLY A 1 134 ? 4.096 14.238 -20.521 1.00 97.88 134 GLY A C 1
ATOM 867 O O . GLY A 1 134 ? 3.733 15.355 -20.875 1.00 97.88 134 GLY A O 1
ATOM 868 N N . SER A 1 135 ? 5.196 14.043 -19.787 1.00 98.31 135 SER A N 1
ATOM 869 C CA . SER A 1 135 ? 6.058 15.120 -19.285 1.00 98.31 135 SER A CA 1
ATOM 870 C C . SER A 1 135 ? 7.550 14.773 -19.429 1.00 98.31 135 SER A C 1
ATOM 872 O O . SER A 1 135 ? 7.945 14.080 -20.367 1.00 98.31 135 SER A O 1
ATOM 874 N N . ASN A 1 136 ? 8.410 15.311 -18.554 1.00 98.38 136 ASN A N 1
ATOM 875 C CA . ASN A 1 136 ? 9.860 15.142 -18.642 1.00 98.38 136 ASN A CA 1
ATOM 876 C C . ASN A 1 136 ? 10.314 13.762 -18.155 1.00 98.38 136 ASN A C 1
ATOM 878 O O . ASN A 1 136 ? 9.707 13.175 -17.259 1.00 98.38 136 ASN A O 1
ATOM 882 N N . VAL A 1 137 ? 11.451 13.312 -18.683 1.00 98.50 137 VAL A N 1
ATOM 883 C CA . VAL A 1 137 ? 12.212 12.168 -18.173 1.00 98.50 137 VAL A CA 1
ATOM 884 C C . VAL A 1 137 ? 13.579 12.673 -17.733 1.00 98.50 137 VAL A C 1
ATOM 886 O O . VAL A 1 137 ? 14.327 13.232 -18.534 1.00 98.50 137 VAL A O 1
ATOM 889 N N . ASP A 1 138 ? 13.893 12.510 -16.455 1.00 98.31 138 ASP A N 1
ATOM 890 C CA . ASP A 1 138 ? 14.998 13.199 -15.801 1.00 98.31 138 ASP A CA 1
ATOM 891 C C . ASP A 1 138 ? 15.817 12.229 -14.936 1.00 98.31 138 ASP A C 1
ATOM 893 O O . ASP A 1 138 ? 15.279 11.568 -14.045 1.00 98.31 138 ASP A O 1
ATOM 897 N N . ALA A 1 139 ? 17.115 12.126 -15.224 1.00 98.00 139 ALA A N 1
ATOM 898 C CA . ALA A 1 139 ? 18.051 11.286 -14.491 1.00 98.00 139 ALA A CA 1
ATOM 899 C C . ALA A 1 139 ? 19.255 12.091 -13.992 1.00 98.00 139 ALA A C 1
ATOM 901 O O . ALA A 1 139 ? 19.862 12.865 -14.741 1.00 98.00 139 ALA A O 1
ATOM 902 N N . GLY A 1 140 ? 19.652 11.846 -12.743 1.00 97.50 140 GLY A N 1
ATOM 903 C CA . GLY A 1 140 ? 20.819 12.485 -12.136 1.00 97.50 140 GLY A CA 1
ATOM 904 C C . GLY A 1 140 ? 22.145 12.147 -12.818 1.00 97.50 140 GLY A C 1
ATOM 905 O O . GLY A 1 140 ? 23.070 12.947 -12.765 1.00 97.50 140 GLY A O 1
ATOM 906 N N . THR A 1 141 ? 22.246 11.007 -13.508 1.00 97.50 141 THR A N 1
ATOM 907 C CA . THR A 1 141 ? 23.441 10.625 -14.276 1.00 97.50 141 THR A CA 1
ATOM 908 C C . THR A 1 141 ? 23.077 10.049 -15.640 1.00 97.50 141 THR A C 1
ATOM 910 O O . THR A 1 141 ? 23.409 10.640 -16.664 1.00 97.50 141 THR A O 1
ATOM 913 N N . THR A 1 142 ? 22.352 8.930 -15.680 1.00 97.94 142 THR A N 1
ATOM 914 C CA . THR A 1 142 ? 22.259 8.085 -16.879 1.00 97.94 142 THR A CA 1
ATOM 915 C C . THR A 1 142 ? 20.822 7.904 -17.343 1.00 97.94 142 THR A C 1
ATOM 917 O O . THR A 1 142 ? 19.937 7.573 -16.555 1.00 97.94 142 THR A O 1
ATOM 920 N N . THR A 1 143 ? 20.604 8.041 -18.652 1.00 97.69 143 THR A N 1
ATOM 921 C CA . THR A 1 143 ? 19.348 7.654 -19.306 1.00 97.69 143 THR A CA 1
ATOM 922 C C . THR A 1 143 ? 19.616 6.570 -20.343 1.00 97.69 143 THR A C 1
ATOM 924 O O . THR A 1 143 ? 20.564 6.661 -21.118 1.00 97.69 143 THR A O 1
ATOM 927 N N . THR A 1 144 ? 18.797 5.521 -20.349 1.00 98.44 144 THR A N 1
ATOM 928 C CA . THR A 1 144 ? 18.788 4.480 -21.385 1.00 98.44 144 THR A CA 1
ATOM 929 C C . THR A 1 144 ? 17.376 4.366 -21.936 1.00 98.44 144 THR A C 1
ATOM 931 O O . THR A 1 144 ? 16.451 4.047 -21.190 1.00 98.44 144 THR A O 1
ATOM 934 N N . ILE A 1 145 ? 17.203 4.652 -23.228 1.00 98.19 145 ILE A N 1
ATOM 935 C CA . ILE A 1 145 ? 15.892 4.784 -23.870 1.00 98.19 145 ILE A CA 1
ATOM 936 C C . ILE A 1 145 ? 15.746 3.747 -24.982 1.00 98.19 145 ILE A C 1
ATOM 938 O O . ILE A 1 145 ? 16.530 3.718 -25.929 1.00 98.19 145 ILE A O 1
ATOM 942 N N . GLY A 1 146 ? 14.736 2.890 -24.853 1.00 98.19 146 GLY A N 1
ATOM 943 C CA . GLY A 1 146 ? 14.389 1.884 -25.847 1.00 98.19 146 GLY A CA 1
ATOM 944 C C . GLY A 1 146 ? 13.782 2.471 -27.123 1.00 98.19 146 GLY A C 1
ATOM 945 O O . GLY A 1 146 ? 13.336 3.618 -27.173 1.00 98.19 146 GLY A O 1
ATOM 946 N N . ALA A 1 147 ? 13.726 1.647 -28.169 1.00 98.25 147 ALA A N 1
ATOM 947 C CA . ALA A 1 147 ? 13.174 2.040 -29.462 1.00 98.25 147 ALA A CA 1
ATOM 948 C C . ALA A 1 147 ? 11.699 2.473 -29.361 1.00 98.25 147 ALA A C 1
ATOM 950 O O . ALA A 1 147 ? 10.900 1.852 -28.657 1.00 98.25 147 ALA A O 1
ATOM 951 N N . GLY A 1 148 ? 11.333 3.529 -30.093 1.00 97.62 148 GLY A N 1
ATOM 952 C CA . GLY A 1 148 ? 9.947 4.001 -30.190 1.00 97.62 148 GLY A CA 1
ATOM 953 C C . GLY A 1 148 ? 9.391 4.654 -28.921 1.00 97.62 148 GLY A C 1
ATOM 954 O O . GLY A 1 148 ? 8.180 4.822 -28.820 1.00 97.62 148 GLY A O 1
ATOM 955 N N . VAL A 1 149 ? 10.237 5.000 -27.946 1.00 98.69 149 VAL A N 1
ATOM 956 C CA . VAL A 1 149 ? 9.809 5.764 -26.768 1.00 98.69 149 VAL A CA 1
ATOM 957 C C . VAL A 1 149 ? 9.437 7.193 -27.172 1.00 98.69 149 VAL A C 1
ATOM 959 O O . VAL A 1 149 ? 10.238 7.899 -27.782 1.00 98.69 149 VAL A O 1
ATOM 962 N N . GLY A 1 150 ? 8.230 7.620 -26.802 1.00 98.38 150 GLY A N 1
ATOM 963 C CA . GLY A 1 150 ? 7.746 8.985 -26.993 1.00 98.38 150 GLY A CA 1
ATOM 964 C C . GLY A 1 150 ? 7.804 9.773 -25.689 1.00 98.38 150 GLY A C 1
ATOM 965 O O . GLY A 1 150 ? 7.197 9.375 -24.698 1.00 98.38 150 GLY A O 1
ATOM 966 N N . ILE A 1 151 ? 8.508 10.902 -25.684 1.00 98.56 151 ILE A N 1
ATOM 967 C CA . ILE A 1 151 ? 8.566 11.828 -24.548 1.00 98.56 151 ILE A CA 1
ATOM 968 C C . ILE A 1 151 ? 8.043 13.172 -25.046 1.00 98.56 151 ILE A C 1
ATOM 970 O O . ILE A 1 151 ? 8.633 13.757 -25.950 1.00 98.56 151 ILE A O 1
ATOM 974 N N . VAL A 1 152 ? 6.928 13.640 -24.482 1.00 98.31 152 VAL A N 1
ATOM 975 C CA . VAL A 1 152 ? 6.362 14.959 -24.814 1.00 98.31 152 VAL A CA 1
ATOM 976 C C . VAL A 1 152 ? 7.238 16.076 -24.245 1.00 98.31 152 VAL A C 1
ATOM 978 O O . VAL A 1 152 ? 7.429 17.107 -24.886 1.00 98.31 152 VAL A O 1
ATOM 981 N N . GLY A 1 153 ? 7.768 15.872 -23.035 1.00 96.88 153 GLY A N 1
ATOM 982 C CA . GLY A 1 153 ? 8.677 16.807 -22.384 1.00 96.88 153 GLY A CA 1
ATOM 983 C C . GLY A 1 153 ? 10.140 16.631 -22.797 1.00 96.88 153 GLY A C 1
ATOM 984 O O . GLY A 1 153 ? 10.480 16.125 -23.865 1.00 96.88 153 GLY A O 1
ATOM 985 N N . LYS A 1 154 ? 11.040 17.050 -21.908 1.00 97.75 154 LYS A N 1
ATOM 986 C CA . LYS A 1 154 ? 12.485 16.951 -22.106 1.00 97.75 154 LYS A CA 1
ATOM 987 C C . LYS A 1 154 ? 13.040 15.643 -21.542 1.00 97.75 154 LYS A C 1
ATOM 989 O O . LYS A 1 154 ? 12.731 15.274 -20.411 1.00 97.75 154 LYS A O 1
ATOM 994 N N . LEU A 1 155 ? 13.947 15.020 -22.292 1.00 98.00 155 LEU A N 1
ATOM 995 C CA . LEU A 1 155 ? 14.878 14.016 -21.780 1.00 98.00 155 LEU A CA 1
ATOM 996 C C . LEU A 1 155 ? 16.124 14.711 -21.211 1.00 98.00 155 LEU A C 1
ATOM 998 O O . LEU A 1 155 ? 16.791 15.467 -21.919 1.00 98.00 155 LEU A O 1
ATOM 1002 N N . THR A 1 156 ? 16.440 14.467 -19.940 1.00 97.56 156 THR A N 1
ATOM 1003 C CA . THR A 1 156 ? 17.624 15.022 -19.269 1.00 97.56 156 THR A CA 1
ATOM 1004 C C . THR A 1 156 ? 18.436 13.914 -18.610 1.00 97.56 156 THR A C 1
ATOM 1006 O O . THR A 1 156 ? 17.903 13.103 -17.859 1.00 97.56 156 THR A O 1
ATOM 1009 N N . ALA A 1 157 ? 19.739 13.923 -18.875 1.00 94.88 157 ALA A N 1
ATOM 1010 C CA . ALA A 1 157 ? 20.756 13.179 -18.141 1.00 94.88 157 ALA A CA 1
ATOM 1011 C C . ALA A 1 157 ? 21.670 14.179 -17.412 1.00 94.88 157 ALA A C 1
ATOM 1013 O O . ALA A 1 157 ? 21.747 15.339 -17.824 1.00 94.88 157 ALA A O 1
ATOM 1014 N N . ASN A 1 158 ? 22.381 13.736 -16.372 1.00 96.38 158 ASN A N 1
ATOM 1015 C CA . ASN A 1 158 ? 23.242 14.586 -15.533 1.00 96.38 158 ASN A CA 1
ATOM 1016 C C . ASN A 1 158 ? 22.499 15.747 -14.847 1.00 96.38 158 ASN A C 1
ATOM 1018 O O . ASN A 1 158 ? 22.981 16.878 -14.787 1.00 96.38 158 ASN A O 1
ATOM 1022 N N . SER A 1 159 ? 21.282 15.485 -14.381 1.00 95.56 159 SER A N 1
ATOM 1023 C CA . SER A 1 159 ? 20.454 16.484 -13.719 1.00 95.56 159 SER A CA 1
ATOM 1024 C C . SER A 1 159 ? 20.895 16.775 -12.290 1.00 95.56 159 SER A C 1
ATOM 1026 O O . SER A 1 159 ? 21.297 15.883 -11.550 1.00 95.56 159 SER A O 1
ATOM 1028 N N . LEU A 1 160 ? 20.738 18.031 -11.875 1.00 93.31 160 LEU A N 1
ATOM 1029 C CA . LEU A 1 160 ? 20.967 18.470 -10.494 1.00 93.31 160 LEU A CA 1
ATOM 1030 C C . LEU A 1 160 ? 19.679 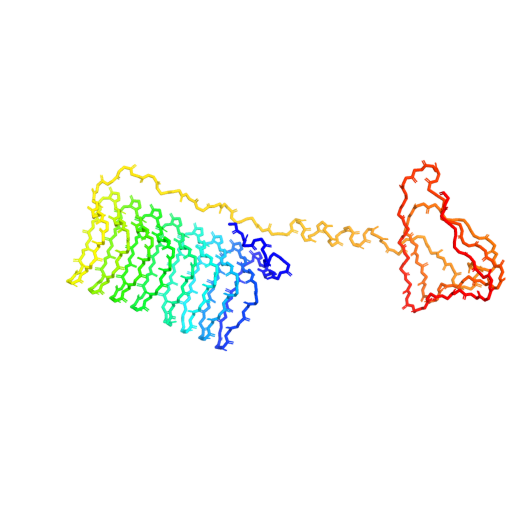18.487 -9.659 1.00 93.31 160 LEU A C 1
ATOM 1032 O O . LEU A 1 160 ? 19.672 18.997 -8.538 1.00 93.31 160 LEU A O 1
ATOM 1036 N N . LYS A 1 161 ? 18.563 17.982 -10.201 1.00 91.62 161 LYS A N 1
ATOM 1037 C CA . LYS A 1 161 ? 17.301 17.939 -9.462 1.00 91.62 161 LYS A CA 1
ATOM 1038 C C . LYS A 1 161 ? 17.396 16.956 -8.304 1.00 91.62 161 LYS A C 1
ATOM 1040 O O . LYS A 1 161 ? 17.717 15.784 -8.481 1.00 91.62 161 LYS A O 1
ATOM 1045 N N . VAL A 1 162 ? 17.033 17.435 -7.121 1.00 88.31 162 VAL A N 1
ATOM 1046 C CA . VAL A 1 162 ? 16.916 16.597 -5.930 1.00 88.31 162 VAL A CA 1
ATOM 1047 C C . VAL A 1 162 ? 15.562 15.899 -5.951 1.00 88.31 162 VAL A C 1
ATOM 1049 O O . VAL A 1 162 ? 14.516 16.551 -5.955 1.00 88.31 162 VAL A O 1
ATOM 1052 N N . VAL A 1 163 ? 15.575 14.567 -5.938 1.00 90.94 163 VAL A N 1
ATOM 1053 C CA . VAL A 1 163 ? 14.358 13.774 -5.744 1.00 90.94 163 VAL A CA 1
ATOM 1054 C C . VAL A 1 163 ? 14.026 13.777 -4.255 1.00 90.94 163 VAL A C 1
ATOM 1056 O O . VAL A 1 163 ? 14.779 13.249 -3.440 1.00 90.94 163 VAL A O 1
ATOM 1059 N N . ALA A 1 164 ? 12.908 14.401 -3.886 1.00 89.81 164 ALA A N 1
ATOM 1060 C CA . ALA A 1 164 ? 12.467 14.440 -2.495 1.00 89.81 164 ALA A CA 1
ATOM 1061 C C . ALA A 1 164 ? 12.208 13.019 -1.970 1.00 89.81 164 ALA A C 1
ATOM 1063 O O . ALA A 1 164 ? 11.628 12.206 -2.683 1.00 89.81 164 ALA A O 1
ATOM 1064 N N . LEU A 1 165 ? 12.537 12.736 -0.709 1.00 86.81 165 LEU A N 1
ATOM 1065 C CA . LEU A 1 165 ? 12.225 11.450 -0.069 1.00 86.81 165 LEU A CA 1
ATOM 1066 C C . LEU A 1 165 ? 10.753 11.380 0.360 1.00 86.81 165 LEU A C 1
ATOM 1068 O O . LEU A 1 165 ? 10.087 12.409 0.520 1.00 86.81 165 LEU A O 1
ATOM 1072 N N . THR A 1 166 ? 10.199 10.174 0.478 1.00 87.31 166 THR A N 1
ATOM 1073 C CA . THR A 1 166 ? 8.901 9.950 1.120 1.00 87.31 166 THR A CA 1
ATOM 1074 C C . THR A 1 166 ? 9.002 10.342 2.594 1.00 87.31 166 THR A C 1
ATOM 1076 O O . THR A 1 166 ? 10.061 10.157 3.199 1.00 87.31 166 THR A O 1
ATOM 1079 N N . PRO A 1 167 ? 7.913 10.833 3.208 1.00 84.44 167 PRO A N 1
ATOM 1080 C CA . PRO A 1 167 ? 7.838 10.918 4.660 1.00 84.44 167 PRO A CA 1
ATOM 1081 C C . PRO A 1 167 ? 8.138 9.560 5.301 1.00 84.44 167 PRO A C 1
ATOM 1083 O O . PRO A 1 167 ? 7.866 8.509 4.709 1.00 84.44 167 PRO A O 1
ATOM 1086 N N . ILE A 1 168 ? 8.685 9.587 6.516 1.00 81.50 168 ILE A N 1
ATOM 1087 C CA . ILE A 1 168 ? 8.831 8.378 7.324 1.00 81.50 168 ILE A CA 1
ATOM 1088 C C . ILE A 1 168 ? 7.425 7.884 7.658 1.00 81.50 168 ILE A C 1
ATOM 1090 O O . ILE A 1 168 ? 6.620 8.622 8.225 1.00 81.50 168 ILE A O 1
ATOM 1094 N N . ILE A 1 169 ? 7.139 6.637 7.294 1.00 82.88 169 ILE A N 1
ATOM 1095 C CA . ILE A 1 169 ? 5.895 5.978 7.676 1.00 82.88 169 ILE A CA 1
ATOM 1096 C C . ILE A 1 169 ? 6.034 5.553 9.135 1.00 82.88 169 ILE A C 1
ATOM 1098 O O . ILE A 1 169 ? 6.751 4.602 9.448 1.00 82.88 169 ILE A O 1
ATOM 1102 N N . THR A 1 170 ? 5.391 6.290 10.035 1.00 78.75 170 THR A N 1
ATOM 1103 C CA . THR A 1 170 ? 5.334 5.950 11.457 1.00 78.75 170 THR A CA 1
ATOM 1104 C C . THR A 1 170 ? 4.254 4.908 11.704 1.00 78.75 170 THR A C 1
ATOM 1106 O O . THR A 1 170 ? 3.174 4.956 11.112 1.00 78.75 170 THR A O 1
ATOM 1109 N N . ASN A 1 171 ? 4.542 3.948 12.586 1.00 77.25 171 ASN A N 1
ATOM 1110 C CA . ASN A 1 171 ? 3.514 3.015 13.023 1.00 77.25 171 ASN A CA 1
ATOM 1111 C C . ASN A 1 171 ? 2.418 3.773 13.799 1.00 77.25 171 ASN A C 1
ATOM 1113 O O . ASN A 1 171 ? 2.661 4.822 14.393 1.00 77.25 171 ASN A O 1
ATOM 1117 N N . GLN A 1 172 ? 1.200 3.237 13.784 1.00 82.88 172 GLN A N 1
ATOM 1118 C CA . GLN A 1 172 ? 0.074 3.802 14.534 1.00 82.88 172 GLN A CA 1
ATOM 1119 C C . GLN A 1 172 ? -0.055 3.175 15.928 1.00 82.88 172 GLN A C 1
ATOM 1121 O O . GLN A 1 172 ? -1.080 3.330 16.578 1.00 82.88 172 GLN A O 1
ATOM 1126 N N . GLU A 1 173 ? 0.959 2.444 16.399 1.00 84.12 173 GLU A N 1
ATOM 1127 C CA . GLU A 1 173 ? 0.873 1.644 17.625 1.00 84.12 173 GLU A CA 1
ATOM 1128 C C . GLU A 1 173 ? 0.643 2.513 18.857 1.00 84.12 173 GLU A C 1
ATOM 1130 O O . GLU A 1 173 ? -0.242 2.204 19.647 1.00 84.12 173 GLU A O 1
ATOM 1135 N N . ALA A 1 174 ? 1.367 3.626 18.992 1.00 84.12 174 ALA A N 1
ATOM 1136 C CA . ALA A 1 174 ? 1.181 4.545 20.113 1.00 84.12 174 ALA A CA 1
ATOM 1137 C C . ALA A 1 174 ? -0.225 5.163 20.119 1.00 84.12 174 ALA A C 1
ATOM 1139 O O . ALA A 1 174 ? -0.863 5.213 21.165 1.00 84.12 174 ALA A O 1
ATOM 1140 N N . LEU A 1 175 ? -0.735 5.572 18.951 1.00 84.25 175 LEU A N 1
ATOM 1141 C CA . LEU A 1 175 ? -2.084 6.123 18.818 1.00 84.25 175 LEU A CA 1
ATOM 1142 C C . LEU A 1 175 ? -3.149 5.066 19.130 1.00 84.25 175 LEU A C 1
ATOM 1144 O O . LEU A 1 175 ? -4.049 5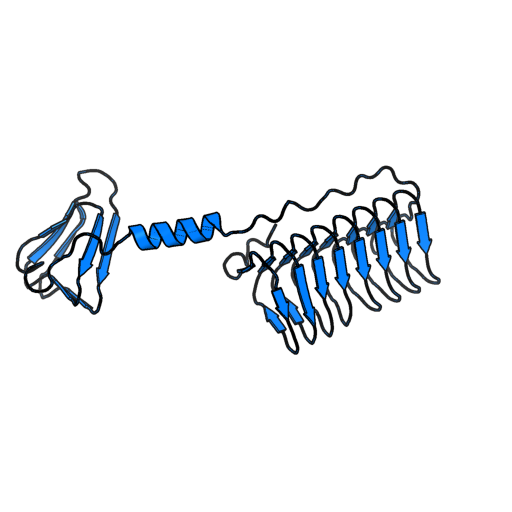.322 19.919 1.00 84.25 175 LEU A O 1
ATOM 1148 N N . ILE A 1 176 ? -3.034 3.873 18.542 1.00 84.44 176 ILE A N 1
ATOM 1149 C CA . ILE A 1 176 ? -3.967 2.764 18.774 1.00 84.44 176 ILE A CA 1
ATOM 1150 C C . ILE A 1 176 ? -3.936 2.356 20.247 1.00 84.44 176 ILE A C 1
ATOM 1152 O O . ILE A 1 176 ? -4.993 2.179 20.841 1.00 84.44 176 ILE A O 1
ATOM 1156 N N . THR A 1 177 ? -2.750 2.259 20.848 1.00 85.69 177 THR A N 1
ATOM 1157 C CA . THR A 1 177 ? -2.585 1.927 22.269 1.00 85.69 177 THR A CA 1
ATOM 1158 C C . THR A 1 177 ? -3.182 3.012 23.151 1.00 85.69 177 THR A C 1
ATOM 1160 O O . THR A 1 177 ? -3.895 2.676 24.086 1.00 85.69 177 THR A O 1
ATOM 1163 N N . SER A 1 178 ? -2.957 4.292 22.837 1.00 86.56 178 SER A N 1
ATOM 1164 C CA . SER A 1 178 ? -3.566 5.414 23.557 1.00 86.56 178 SER A CA 1
ATOM 1165 C C . SER A 1 178 ? -5.082 5.353 23.471 1.00 86.56 178 SER A C 1
ATOM 1167 O O . SER A 1 178 ? -5.725 5.353 24.500 1.00 86.56 178 SER A O 1
ATOM 1169 N N . VAL A 1 179 ? -5.664 5.195 22.280 1.00 85.62 179 VAL A N 1
ATOM 1170 C CA . VAL A 1 179 ? -7.125 5.110 22.115 1.00 85.62 179 VAL A CA 1
ATOM 1171 C C . VAL A 1 179 ? -7.695 3.882 22.826 1.00 85.62 179 VAL A C 1
ATOM 1173 O O . VAL A 1 179 ? -8.747 3.954 23.451 1.00 85.62 179 VAL A O 1
ATOM 1176 N N . GLN A 1 180 ? -7.009 2.740 22.762 1.00 82.12 180 GLN A N 1
ATOM 1177 C CA . GLN A 1 180 ? -7.399 1.550 23.516 1.00 82.12 180 GLN A CA 1
ATOM 1178 C C . GLN A 1 180 ? -7.318 1.785 25.022 1.00 82.12 180 GLN A C 1
ATOM 1180 O O . GLN A 1 180 ? -8.155 1.264 25.754 1.00 82.12 180 GLN A O 1
ATOM 1185 N N . GLN A 1 181 ? -6.310 2.522 25.479 1.00 80.62 181 GLN A N 1
ATOM 1186 C CA . GLN A 1 181 ? -6.134 2.870 26.876 1.00 80.62 181 GLN A CA 1
ATOM 1187 C C . GLN A 1 181 ? -7.196 3.873 27.318 1.00 80.62 181 GLN A C 1
ATOM 1189 O O . GLN A 1 181 ? -7.840 3.608 28.316 1.00 80.62 181 GLN A O 1
ATOM 1194 N N . ASP A 1 182 ? -7.493 4.903 26.527 1.00 81.31 182 ASP A N 1
ATOM 1195 C CA . ASP A 1 182 ? -8.589 5.840 26.762 1.00 81.31 182 ASP A CA 1
ATOM 1196 C C . ASP A 1 182 ? -9.911 5.077 26.882 1.00 81.31 182 ASP A C 1
ATOM 1198 O O . ASP A 1 182 ? -10.621 5.245 27.863 1.00 81.31 182 ASP A O 1
ATOM 1202 N N . ILE A 1 183 ? -10.207 4.153 25.955 1.00 78.31 183 ILE A N 1
ATOM 1203 C CA . ILE A 1 183 ? -11.400 3.290 26.012 1.00 78.31 183 ILE A CA 1
ATOM 1204 C C . ILE A 1 183 ? -11.414 2.408 27.271 1.00 78.31 183 ILE A C 1
ATOM 1206 O O . ILE A 1 183 ? -12.480 2.177 27.836 1.00 78.31 183 ILE A O 1
ATOM 1210 N N . LYS A 1 184 ? -10.261 1.894 27.718 1.00 73.88 184 LYS A N 1
ATOM 1211 C CA . LYS A 1 184 ? -10.159 1.106 28.961 1.00 73.88 184 LYS A CA 1
ATOM 1212 C C . LYS A 1 184 ? -10.311 1.972 30.207 1.00 73.88 184 LYS A C 1
ATOM 1214 O O . LYS A 1 184 ? -10.942 1.528 31.159 1.00 73.88 184 LYS A O 1
ATOM 1219 N N . ASP A 1 185 ? -9.751 3.175 30.190 1.00 68.75 185 ASP A N 1
ATOM 1220 C CA . ASP A 1 185 ? -9.770 4.157 31.273 1.00 68.75 185 ASP A CA 1
ATOM 1221 C C . ASP A 1 185 ? -11.108 4.884 31.357 1.00 68.75 185 ASP A C 1
ATOM 1223 O O . ASP A 1 185 ? -11.439 5.420 32.415 1.00 68.75 185 ASP A O 1
ATOM 1227 N N . LEU A 1 186 ? -11.952 4.780 30.318 1.00 68.62 186 LEU A N 1
ATOM 1228 C CA . LEU A 1 186 ? -13.384 4.998 30.497 1.00 68.62 186 LEU A CA 1
ATOM 1229 C C . LEU A 1 186 ? -13.942 4.083 31.611 1.00 68.62 186 LEU A C 1
ATOM 1231 O O . LEU A 1 186 ? -14.946 4.403 32.246 1.00 68.62 186 LEU A O 1
ATOM 1235 N N . GLY A 1 187 ? -13.264 2.964 31.893 1.00 65.62 187 GLY A N 1
ATOM 1236 C CA . GLY A 1 187 ? -13.585 2.025 32.953 1.00 65.62 187 GLY A CA 1
ATOM 1237 C C . GLY A 1 187 ? -14.989 1.454 32.795 1.00 65.62 187 GLY A C 1
ATOM 1238 O O . GLY A 1 187 ? -15.613 1.493 31.734 1.00 65.62 187 GLY A O 1
ATOM 1239 N N . THR A 1 188 ? -15.537 0.952 33.892 1.00 63.50 188 THR A N 1
ATOM 1240 C CA . THR A 1 188 ? -16.991 0.856 34.033 1.00 63.50 188 THR A CA 1
ATOM 1241 C C . THR A 1 188 ? -17.565 2.208 34.475 1.00 63.50 188 THR A C 1
ATOM 1243 O O . THR A 1 188 ? -18.767 2.352 34.617 1.00 63.50 188 THR A O 1
ATOM 1246 N N . GLY A 1 189 ? -16.751 3.234 34.734 1.00 71.25 189 GLY A N 1
ATOM 1247 C CA . GLY A 1 189 ? -17.234 4.396 35.469 1.00 71.25 189 GLY A CA 1
ATOM 1248 C C . GLY A 1 189 ? -17.764 4.030 36.864 1.00 71.25 189 GLY A C 1
ATOM 1249 O O . GLY A 1 189 ? -17.640 2.888 37.318 1.00 71.25 189 GLY A O 1
ATOM 1250 N N . THR A 1 190 ? -18.361 4.990 37.565 1.00 87.94 190 THR A N 1
ATOM 1251 C CA . THR A 1 190 ? -19.036 4.732 38.843 1.00 87.94 190 THR A CA 1
ATOM 1252 C C . THR A 1 190 ? -20.232 3.806 38.615 1.00 87.94 190 THR A C 1
ATOM 1254 O O . THR A 1 190 ? -21.095 4.093 37.783 1.00 87.94 190 THR A O 1
ATOM 1257 N N . GLU A 1 191 ? -20.292 2.687 39.343 1.00 89.75 191 GLU A N 1
ATOM 1258 C CA . GLU A 1 191 ? -21.422 1.763 39.237 1.00 89.75 191 GLU A CA 1
ATOM 1259 C C . GLU A 1 191 ? -22.704 2.425 39.758 1.00 89.75 191 GLU A C 1
ATOM 1261 O O . GLU A 1 191 ? -22.810 2.829 40.917 1.00 89.75 191 GLU A O 1
ATOM 1266 N N . LEU A 1 192 ? -23.703 2.487 38.885 1.00 91.75 192 LEU A N 1
ATOM 1267 C CA . LEU A 1 192 ? -25.086 2.786 39.205 1.00 91.75 192 LEU A CA 1
ATOM 1268 C C . LEU A 1 192 ? -25.784 1.455 39.479 1.00 91.75 192 LEU A C 1
ATOM 1270 O O . LEU A 1 192 ? -26.155 0.722 38.559 1.00 91.75 192 LEU A O 1
ATOM 1274 N N . VAL A 1 193 ? -25.931 1.116 40.759 1.00 92.25 193 VAL A N 1
ATOM 1275 C CA . VAL A 1 193 ? -26.507 -0.164 41.187 1.00 92.25 193 VAL A CA 1
ATOM 1276 C C . VAL A 1 193 ? -27.939 -0.283 40.657 1.00 92.25 193 VAL A C 1
ATOM 1278 O O . VAL A 1 193 ? -28.845 0.401 41.128 1.00 92.25 193 VAL A O 1
ATOM 1281 N N . SER A 1 194 ? -28.143 -1.163 39.670 1.00 86.81 194 SER A N 1
ATOM 1282 C CA . SER A 1 194 ? -29.395 -1.257 38.891 1.00 86.81 194 SER A CA 1
ATOM 1283 C C . SER A 1 194 ? -30.661 -1.490 39.725 1.00 86.81 194 SER A C 1
ATOM 1285 O O . SER A 1 194 ? -31.761 -1.164 39.288 1.00 86.81 194 SER A O 1
ATOM 1287 N N . THR A 1 195 ? -30.535 -2.040 40.934 1.00 87.81 195 THR A N 1
ATOM 1288 C CA . THR A 1 195 ? -31.667 -2.290 41.835 1.00 87.81 195 THR A CA 1
ATOM 1289 C C . THR A 1 195 ? -32.079 -1.074 42.661 1.00 87.81 195 THR A C 1
ATOM 1291 O O . THR A 1 195 ? -33.202 -1.053 43.161 1.00 87.81 195 THR A O 1
ATOM 1294 N N . THR A 1 196 ? -31.208 -0.074 42.822 1.00 92.81 196 THR A N 1
ATOM 1295 C CA . THR A 1 196 ? -31.442 1.061 43.730 1.00 92.81 196 THR A CA 1
ATOM 1296 C C . THR A 1 196 ? -31.340 2.417 43.045 1.00 92.81 196 THR A C 1
ATOM 1298 O O . THR A 1 196 ? -32.091 3.324 43.405 1.00 92.81 196 THR A O 1
ATOM 1301 N N . PHE A 1 197 ? -30.456 2.570 42.060 1.00 95.31 197 PHE A N 1
ATOM 1302 C CA . PHE A 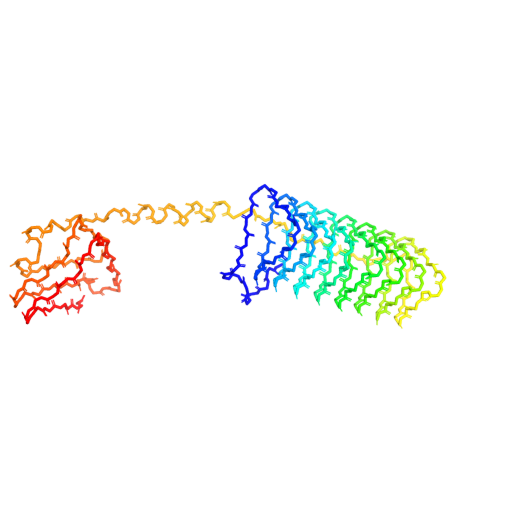1 197 ? -30.275 3.832 41.349 1.00 95.31 197 PHE A CA 1
ATOM 1303 C C . PHE A 1 197 ? -31.510 4.186 40.512 1.00 95.31 197 PHE A C 1
ATOM 1305 O O . PHE A 1 197 ? -32.078 3.328 39.835 1.00 95.31 197 PHE A O 1
ATOM 1312 N N . GLY A 1 198 ? -31.929 5.454 40.563 1.00 94.62 198 GLY A N 1
ATOM 1313 C CA . GLY A 1 198 ? -33.087 5.961 39.820 1.00 94.62 198 GLY A CA 1
ATOM 1314 C C . GLY A 1 198 ? -34.437 5.620 40.456 1.00 94.62 198 GLY A C 1
ATOM 1315 O O . GLY A 1 198 ? -35.486 5.924 39.882 1.00 94.62 198 GLY A O 1
ATOM 1316 N N . THR A 1 199 ? -34.431 5.032 41.660 1.00 96.31 199 THR A N 1
ATOM 1317 C CA . THR A 1 199 ? -35.629 4.911 42.515 1.00 96.31 199 THR A CA 1
ATOM 1318 C C . THR A 1 199 ? -35.946 6.212 43.264 1.00 96.31 199 THR A C 1
ATOM 1320 O O . THR A 1 199 ? -37.083 6.415 43.696 1.00 96.31 199 THR A O 1
ATOM 1323 N N . ASN A 1 200 ? -34.973 7.123 43.357 1.00 96.69 200 ASN A N 1
ATOM 1324 C CA . ASN A 1 200 ? -35.102 8.479 43.886 1.00 96.69 200 ASN A CA 1
ATOM 1325 C C . ASN A 1 200 ? -34.730 9.515 42.819 1.00 96.69 200 ASN A C 1
ATOM 1327 O O . ASN A 1 200 ? -34.426 9.158 41.682 1.00 96.69 200 ASN A O 1
ATOM 1331 N N . ASP A 1 201 ? -34.802 10.797 43.176 1.00 97.44 201 ASP A N 1
ATOM 1332 C CA . ASP A 1 201 ? -34.162 11.831 42.367 1.00 97.44 201 ASP A CA 1
ATOM 1333 C C . ASP A 1 201 ? -32.647 11.695 42.525 1.00 97.44 201 ASP A C 1
ATOM 1335 O O . ASP A 1 201 ? -32.135 11.659 43.644 1.00 97.44 201 ASP A O 1
ATOM 1339 N N . GLU A 1 202 ? -31.946 11.601 41.401 1.00 97.25 202 GLU A N 1
ATOM 1340 C CA . GLU A 1 202 ? -30.510 11.351 41.344 1.00 97.25 202 GLU A CA 1
ATOM 1341 C C . GLU A 1 202 ? -29.798 12.589 40.804 1.00 97.25 202 GLU A C 1
ATOM 1343 O O . GLU A 1 202 ? -30.331 13.324 39.970 1.00 97.25 202 GLU A O 1
ATOM 1348 N N . THR A 1 203 ? -28.572 12.832 41.258 1.00 96.75 203 THR A N 1
ATOM 1349 C CA . THR A 1 203 ? -27.702 13.870 40.692 1.00 96.75 203 THR A CA 1
ATOM 1350 C C . THR A 1 203 ? -26.338 13.273 40.406 1.00 96.75 203 THR A C 1
ATOM 1352 O O . THR A 1 203 ? -25.715 12.706 41.300 1.00 96.75 203 THR A O 1
ATOM 1355 N N . LEU A 1 204 ? -25.887 13.409 39.163 1.00 95.44 204 LEU A N 1
ATOM 1356 C CA . LEU A 1 204 ? -24.597 12.937 38.688 1.00 95.44 204 LEU A CA 1
ATOM 1357 C C . LEU A 1 204 ? -23.774 14.119 38.184 1.00 95.44 204 LEU A C 1
ATOM 1359 O O . LEU A 1 204 ? -24.241 14.911 37.364 1.00 95.44 204 LEU A O 1
ATOM 1363 N N . GLU A 1 205 ? -22.537 14.215 38.651 1.00 93.94 205 GLU A N 1
ATOM 1364 C CA . GLU A 1 205 ? -21.547 15.135 38.090 1.00 93.94 205 GLU A CA 1
ATOM 1365 C C . GLU A 1 205 ? -21.014 14.596 36.757 1.00 93.94 205 GLU A C 1
ATOM 1367 O O . GLU A 1 205 ? -21.274 13.446 36.398 1.00 93.94 205 GLU A O 1
ATOM 1372 N N . ALA A 1 206 ? -20.309 15.426 35.987 1.00 91.38 206 ALA A N 1
ATOM 1373 C CA . ALA A 1 206 ? -19.688 14.978 34.743 1.00 91.38 206 ALA A CA 1
ATOM 1374 C C . ALA A 1 206 ? -18.761 13.780 35.008 1.00 91.38 206 ALA A C 1
ATOM 1376 O O . ALA A 1 206 ? -17.934 13.805 35.921 1.00 91.38 206 ALA A O 1
ATOM 1377 N N . GLY A 1 207 ? -18.897 12.725 34.212 1.00 88.31 207 GLY A N 1
ATOM 1378 C CA . GLY A 1 207 ? -18.181 11.485 34.457 1.00 88.31 207 GLY A CA 1
ATOM 1379 C C . GLY A 1 207 ? -18.703 10.308 33.654 1.00 88.31 207 GLY A C 1
ATOM 1380 O O . GLY A 1 207 ? -19.518 10.432 32.736 1.00 88.31 207 GLY A O 1
ATOM 1381 N N . ILE A 1 208 ? -18.195 9.137 34.013 1.00 88.06 208 ILE A N 1
ATOM 1382 C CA . ILE A 1 208 ? -18.529 7.876 33.367 1.00 88.06 208 ILE A CA 1
ATOM 1383 C C . ILE A 1 208 ? -19.231 7.018 34.399 1.00 88.06 208 ILE A C 1
ATOM 1385 O O . ILE A 1 208 ? -18.805 6.949 35.553 1.00 88.06 208 ILE A O 1
ATOM 1389 N N . TYR A 1 209 ? -20.301 6.366 33.976 1.00 90.44 209 TYR A N 1
ATOM 1390 C CA . TYR A 1 209 ? -21.181 5.582 34.821 1.00 90.44 209 TYR A CA 1
ATOM 1391 C C . TYR A 1 209 ? -21.494 4.253 34.144 1.00 90.44 209 TYR A C 1
ATOM 1393 O O . TYR A 1 209 ? -21.650 4.214 32.924 1.00 90.44 209 TYR A O 1
ATOM 1401 N N . SER A 1 210 ? -21.644 3.175 34.911 1.00 90.19 210 SER A N 1
ATOM 1402 C CA . SER A 1 210 ? -22.090 1.879 34.372 1.00 90.19 210 SER A CA 1
ATOM 1403 C C . SER A 1 210 ? -23.268 1.313 35.117 1.00 90.19 210 SER A C 1
ATOM 1405 O O . SER A 1 210 ? -23.524 1.646 36.267 1.00 90.19 210 SER A O 1
ATOM 1407 N N . THR A 1 211 ? -23.943 0.371 34.471 1.00 87.56 211 THR A N 1
ATOM 1408 C CA . THR A 1 211 ? -24.787 -0.596 35.163 1.00 87.56 211 THR A CA 1
ATOM 1409 C C . THR A 1 211 ? -24.563 -1.976 34.562 1.00 87.56 211 THR A C 1
ATOM 1411 O O . THR A 1 211 ? -24.461 -2.139 33.344 1.00 87.56 211 THR A O 1
ATOM 1414 N N . VAL A 1 212 ? -24.516 -2.988 35.428 1.00 87.56 212 VAL A N 1
ATOM 1415 C CA . VAL A 1 212 ? -24.355 -4.396 35.032 1.00 87.56 212 VAL A CA 1
ATOM 1416 C C . VAL A 1 212 ? -25.593 -4.982 34.341 1.00 87.56 212 VAL A C 1
ATOM 1418 O O . VAL A 1 212 ? -25.551 -6.115 33.869 1.00 87.56 212 VAL A O 1
ATOM 1421 N N . ASN A 1 213 ? -26.713 -4.250 34.305 1.00 88.81 213 ASN A N 1
ATOM 1422 C CA . ASN A 1 213 ? -27.960 -4.720 33.713 1.00 88.81 213 ASN A CA 1
ATOM 1423 C C . ASN A 1 213 ? -28.736 -3.568 33.050 1.00 88.81 213 ASN A C 1
ATOM 1425 O O . ASN A 1 213 ? -28.482 -3.239 31.893 1.00 88.81 213 ASN A O 1
ATOM 1429 N N . TYR A 1 214 ? -29.676 -2.947 33.762 1.00 89.50 214 TYR A N 1
ATOM 1430 C CA . TYR A 1 214 ? -30.489 -1.839 33.261 1.00 89.50 214 TYR A CA 1
ATOM 1431 C C . TYR A 1 214 ? -30.184 -0.534 34.004 1.00 89.50 214 TYR A C 1
ATOM 1433 O O . TYR A 1 214 ? -29.799 -0.552 35.176 1.00 89.50 214 TYR A O 1
ATOM 1441 N N . LEU A 1 215 ? -30.365 0.595 33.319 1.00 93.81 215 LEU A N 1
ATOM 1442 C CA . LEU A 1 215 ? -30.457 1.925 33.916 1.00 93.81 215 LEU A CA 1
ATOM 1443 C C . LEU A 1 215 ? -31.919 2.366 33.847 1.00 93.81 215 LEU A C 1
ATOM 1445 O O . LEU A 1 215 ? -32.441 2.579 32.752 1.00 93.81 215 LEU A O 1
ATOM 1449 N N . THR A 1 216 ? -32.578 2.502 34.996 1.00 94.69 216 THR A N 1
ATOM 1450 C CA . THR A 1 216 ? -33.998 2.870 35.054 1.00 94.69 216 THR A CA 1
ATOM 1451 C C . THR A 1 216 ? -34.190 4.113 35.900 1.00 94.69 216 THR A C 1
ATOM 1453 O O . THR A 1 216 ? -33.815 4.115 37.064 1.00 94.69 216 THR A O 1
ATOM 1456 N N . ILE A 1 217 ? -34.852 5.133 35.349 1.00 97.56 217 ILE A N 1
ATOM 1457 C CA . ILE A 1 217 ? -35.398 6.239 36.143 1.00 97.56 217 ILE A CA 1
ATOM 1458 C C . ILE A 1 217 ? -36.886 5.972 36.371 1.00 97.56 217 ILE A C 1
ATOM 1460 O O . ILE A 1 217 ? -37.680 5.877 35.424 1.00 97.56 217 ILE A O 1
ATOM 1464 N N . ALA A 1 218 ? -37.249 5.776 37.638 1.00 96.69 218 ALA A N 1
ATOM 1465 C CA . ALA A 1 218 ? -38.588 5.390 38.056 1.00 96.69 218 ALA A CA 1
ATOM 1466 C C . ALA A 1 218 ? -39.617 6.513 37.845 1.00 96.69 218 ALA A C 1
ATOM 1468 O O . ALA A 1 218 ? -39.292 7.664 37.549 1.00 96.69 218 ALA A O 1
ATOM 1469 N N . ILE A 1 219 ? -40.897 6.155 37.975 1.00 97.69 219 ILE A N 1
ATOM 1470 C CA . ILE A 1 219 ? -42.028 7.052 37.721 1.00 97.69 219 ILE A CA 1
ATOM 1471 C C . ILE A 1 219 ? -41.908 8.349 38.533 1.00 97.69 219 ILE A C 1
ATOM 1473 O O . ILE A 1 219 ? -41.735 8.328 39.751 1.00 97.69 219 ILE A O 1
ATOM 1477 N N . GLY A 1 220 ? -41.997 9.486 37.841 1.00 96.88 220 GLY A N 1
ATOM 1478 C CA . GLY A 1 220 ? -41.927 10.813 38.455 1.00 96.88 220 GLY A CA 1
ATOM 1479 C C . GLY A 1 220 ? -40.566 11.214 39.040 1.00 96.88 220 GLY A C 1
ATOM 1480 O O . GLY A 1 220 ? -40.523 12.220 39.744 1.00 96.88 220 GLY A O 1
ATOM 1481 N N . LYS A 1 221 ? -39.485 10.460 38.786 1.00 98.06 221 LYS A N 1
ATOM 1482 C CA . LYS A 1 221 ? -38.131 10.771 39.277 1.00 98.06 221 LYS A CA 1
ATOM 1483 C C . LYS A 1 221 ? -37.302 11.561 38.272 1.00 98.06 221 LYS A C 1
ATOM 1485 O O . LYS A 1 221 ? -37.521 11.484 37.061 1.00 98.06 221 LYS A O 1
ATOM 1490 N N . THR A 1 222 ? -36.338 12.318 38.781 1.00 97.94 222 THR A N 1
ATOM 1491 C CA . THR A 1 222 ? -35.460 13.183 37.992 1.00 97.94 222 THR A CA 1
ATOM 1492 C C . THR A 1 222 ? -34.012 12.727 38.099 1.00 97.94 222 THR A C 1
ATOM 1494 O O . THR A 1 222 ? -33.470 12.640 39.195 1.00 97.94 222 THR A O 1
ATOM 1497 N N . LEU A 1 223 ? -33.368 12.493 36.956 1.00 97.81 223 LEU A N 1
ATOM 1498 C CA . LEU A 1 223 ? -31.916 12.402 36.848 1.00 97.81 223 LEU A CA 1
ATOM 1499 C C . LEU A 1 223 ? -31.360 13.784 36.488 1.00 97.81 223 LEU A C 1
ATOM 1501 O O . LEU A 1 223 ? -31.629 14.304 35.405 1.00 97.81 223 LEU A O 1
ATOM 1505 N N . THR A 1 224 ? -30.588 14.373 37.394 1.00 97.56 224 THR A N 1
ATOM 1506 C CA . THR A 1 224 ? -29.894 15.647 37.183 1.00 97.56 224 THR A CA 1
ATOM 1507 C C . THR A 1 224 ? -28.458 15.383 36.757 1.00 97.56 224 THR A C 1
ATOM 1509 O O . THR A 1 224 ? -27.715 14.719 37.473 1.00 97.56 224 THR A O 1
ATOM 1512 N N . LEU A 1 225 ? -28.066 15.913 35.607 1.00 97.12 225 LEU A N 1
ATOM 1513 C CA . LEU A 1 225 ? -26.693 15.937 35.117 1.00 97.12 225 LEU A CA 1
ATOM 1514 C C . LEU A 1 225 ? -26.126 17.323 35.446 1.00 97.12 225 LEU A C 1
ATOM 1516 O O . LEU A 1 225 ? -26.492 18.294 34.793 1.00 97.12 225 LEU A O 1
ATOM 1520 N N . ASP A 1 226 ? -25.339 17.430 36.517 1.00 96.00 226 ASP A N 1
ATOM 1521 C CA . ASP A 1 226 ? -24.855 18.703 37.077 1.00 96.00 226 ASP A CA 1
ATOM 1522 C C . ASP A 1 226 ? -23.397 18.951 36.668 1.00 96.00 226 ASP A C 1
ATOM 1524 O O . ASP A 1 226 ? -22.474 18.329 37.198 1.00 96.00 226 ASP A O 1
ATOM 1528 N N . GLY A 1 227 ? -23.182 19.854 35.710 1.00 92.44 227 GLY A N 1
ATOM 1529 C CA . GLY A 1 227 ? -21.852 20.243 35.232 1.00 92.44 227 GLY A CA 1
ATOM 1530 C C . GLY A 1 227 ? -21.100 21.170 36.193 1.00 92.44 227 GLY A C 1
ATOM 1531 O O . GLY A 1 227 ? -19.999 21.617 35.877 1.00 92.44 227 GLY A O 1
ATOM 1532 N N . LYS A 1 228 ? -21.690 21.509 37.353 1.00 92.25 228 LYS A N 1
ATOM 1533 C CA . LYS A 1 228 ? -21.157 22.482 38.327 1.00 92.25 228 LYS A CA 1
ATOM 1534 C C . LYS A 1 228 ? -20.862 23.856 37.716 1.00 92.25 228 LYS A C 1
ATOM 1536 O O . LYS A 1 228 ? -19.961 24.562 38.165 1.00 92.25 228 LYS A O 1
ATOM 1541 N N . GLY A 1 229 ? -21.640 24.253 36.709 1.00 87.19 229 GLY A N 1
ATOM 1542 C CA . GLY A 1 229 ? -21.448 25.512 35.985 1.00 87.19 229 GLY A CA 1
ATOM 1543 C C . GLY A 1 229 ? -20.338 25.480 34.928 1.00 87.19 229 GLY A C 1
ATOM 1544 O O . GLY A 1 229 ? -19.917 26.542 34.474 1.00 87.19 229 GLY A O 1
ATOM 1545 N N . MET A 1 230 ? -19.866 24.291 34.539 1.00 86.00 230 MET A N 1
ATOM 1546 C CA . MET A 1 230 ? -18.942 24.064 33.422 1.00 86.00 230 MET A CA 1
ATOM 1547 C C . MET A 1 230 ? -19.554 23.085 32.411 1.00 86.00 230 MET A C 1
ATOM 1549 O O . MET A 1 230 ? -20.454 22.316 32.750 1.00 86.00 230 MET A O 1
ATOM 1553 N N . ASP A 1 231 ? -19.041 23.082 31.178 1.00 86.69 231 ASP A N 1
ATOM 1554 C CA . ASP A 1 231 ? -19.407 22.066 30.188 1.00 86.69 231 ASP A CA 1
ATOM 1555 C C . ASP A 1 231 ? -18.977 20.677 30.686 1.00 86.69 231 ASP A C 1
ATOM 1557 O O . ASP A 1 231 ? -17.802 20.432 30.970 1.00 86.69 231 ASP A O 1
ATOM 1561 N N . GLY A 1 232 ? -19.945 19.768 30.805 1.00 84.94 232 GLY A N 1
ATOM 1562 C CA . GLY A 1 232 ? -19.750 18.404 31.288 1.00 84.94 232 GLY A CA 1
ATOM 1563 C C . GLY A 1 232 ? -20.060 17.356 30.222 1.00 84.94 232 GLY A C 1
ATOM 1564 O O . GLY A 1 232 ? -20.831 17.590 29.293 1.00 84.94 232 GLY A O 1
ATOM 1565 N N . SER A 1 233 ? -19.463 16.174 30.361 1.00 89.19 233 SER A N 1
ATOM 1566 C CA . SER A 1 233 ? -19.815 14.985 29.578 1.00 89.19 233 SER A CA 1
ATOM 1567 C C . SER A 1 233 ? -20.224 13.858 30.517 1.00 89.19 233 SER A C 1
ATOM 1569 O O . SER A 1 233 ? -19.548 13.603 31.511 1.00 89.19 233 SER A O 1
ATOM 1571 N N . TRP A 1 234 ? -21.322 13.180 30.184 1.00 92.25 234 TRP A N 1
ATOM 1572 C CA . TRP A 1 234 ? -21.830 12.021 30.913 1.00 92.25 234 TRP A CA 1
ATOM 1573 C C . TRP A 1 234 ? -21.889 10.837 29.966 1.00 92.25 234 TRP A C 1
ATOM 1575 O O . TRP A 1 234 ? -22.621 10.862 28.976 1.00 92.25 234 TRP A O 1
ATOM 1585 N N . ILE A 1 235 ? -21.113 9.803 30.266 1.00 88.81 235 ILE A N 1
ATOM 1586 C CA . ILE A 1 235 ? -21.075 8.578 29.470 1.00 88.81 235 ILE A CA 1
ATOM 1587 C C . ILE A 1 235 ? -21.687 7.461 30.309 1.00 88.81 235 ILE A C 1
ATOM 1589 O O . ILE A 1 235 ? -21.214 7.178 31.406 1.00 88.81 235 ILE A O 1
ATOM 1593 N N . PHE A 1 236 ? -22.734 6.820 29.790 1.00 90.00 236 PHE A N 1
ATOM 1594 C CA . PHE A 1 236 ? -23.411 5.705 30.451 1.00 90.00 236 PHE A CA 1
ATOM 1595 C C . PHE A 1 236 ? -23.122 4.398 29.711 1.00 90.00 236 PHE A C 1
ATOM 1597 O O . PHE A 1 236 ? -23.594 4.192 28.593 1.00 90.00 236 PHE A O 1
ATOM 1604 N N . ASN A 1 237 ? -22.369 3.503 30.343 1.00 86.69 237 ASN A N 1
ATOM 1605 C CA . ASN A 1 237 ? -22.106 2.151 29.866 1.00 86.69 237 ASN A CA 1
ATOM 1606 C C . ASN A 1 237 ? -23.166 1.181 30.423 1.00 86.69 237 ASN A C 1
ATOM 1608 O O . ASN A 1 237 ? -23.086 0.737 31.569 1.00 86.69 237 ASN A O 1
ATOM 1612 N N . ILE A 1 238 ? -24.200 0.894 29.632 1.00 88.88 238 ILE A N 1
ATOM 1613 C CA . ILE A 1 238 ? -25.381 0.134 30.066 1.00 88.88 238 ILE A CA 1
ATOM 1614 C C . ILE A 1 238 ? -25.384 -1.222 29.365 1.00 88.88 238 ILE A C 1
ATOM 1616 O O . ILE A 1 238 ? -25.434 -1.275 28.138 1.00 88.88 238 ILE A O 1
ATOM 1620 N N . ALA A 1 239 ? -25.368 -2.313 30.136 1.00 86.25 239 ALA A N 1
ATOM 1621 C CA . ALA A 1 239 ? -25.282 -3.662 29.577 1.00 86.25 239 ALA A CA 1
ATOM 1622 C C . ALA A 1 239 ? -26.513 -4.066 28.741 1.00 86.25 239 ALA A C 1
ATOM 1624 O O . ALA A 1 239 ? -26.353 -4.726 27.717 1.00 86.25 239 ALA A O 1
ATOM 1625 N N . ASN A 1 240 ? -27.724 -3.682 29.170 1.00 89.62 240 ASN A N 1
ATOM 1626 C CA . ASN A 1 240 ? -28.975 -4.084 28.517 1.00 89.62 240 ASN A CA 1
ATOM 1627 C C . ASN A 1 240 ? -29.842 -2.895 28.073 1.00 89.62 240 ASN A C 1
ATOM 1629 O O . ASN A 1 240 ? -29.879 -2.573 26.888 1.00 89.62 240 ASN A O 1
ATOM 1633 N N . TYR A 1 241 ? -30.571 -2.252 28.996 1.00 89.81 241 TYR A N 1
ATOM 1634 C CA . TYR A 1 241 ? -31.605 -1.268 28.644 1.00 89.81 241 TYR A CA 1
ATOM 1635 C C . TYR A 1 241 ? -31.503 0.027 29.446 1.00 89.81 241 TYR A C 1
ATOM 1637 O O . TYR A 1 241 ? -31.305 0.004 30.660 1.00 89.81 241 TYR A O 1
ATOM 1645 N N . LEU A 1 242 ? -31.738 1.148 28.762 1.00 94.00 242 LEU A N 1
ATOM 1646 C CA . LEU A 1 242 ? -32.015 2.454 29.355 1.00 94.00 242 LEU A CA 1
ATOM 1647 C C . LEU A 1 242 ? -33.526 2.704 29.328 1.00 94.00 242 LEU A C 1
ATOM 1649 O O . LEU A 1 242 ? -34.121 2.707 28.251 1.00 94.00 242 LEU A O 1
ATOM 1653 N N . THR A 1 243 ? -34.148 2.915 30.489 1.00 93.38 243 THR A N 1
ATOM 1654 C CA . THR A 1 243 ? -35.602 3.115 30.599 1.00 93.38 243 THR A CA 1
ATOM 1655 C C . THR A 1 243 ? -35.952 4.349 31.425 1.00 93.38 243 THR A C 1
ATOM 1657 O O . THR A 1 243 ? -35.468 4.530 32.541 1.00 93.38 243 THR A O 1
ATOM 1660 N N . PHE A 1 244 ? -36.878 5.159 30.910 1.00 95.44 244 PHE A N 1
ATOM 1661 C CA . PHE A 1 244 ? -37.511 6.261 31.633 1.00 95.44 244 PHE A CA 1
ATOM 1662 C C . PHE A 1 244 ? -38.996 5.949 31.801 1.00 95.44 244 PHE A C 1
ATOM 1664 O O . PHE A 1 244 ? -39.722 5.786 30.821 1.00 95.44 244 PHE A O 1
ATOM 1671 N N . SER A 1 245 ? -39.441 5.824 33.049 1.00 95.44 245 SER A N 1
ATOM 1672 C CA . SER A 1 245 ? -40.849 5.560 33.360 1.00 95.44 245 SER A CA 1
ATOM 1673 C C . SER A 1 245 ? -41.716 6.804 33.133 1.00 95.44 245 SER A C 1
ATOM 1675 O O . SER A 1 245 ? -41.213 7.895 32.865 1.00 95.44 245 SER A O 1
ATOM 1677 N N . ALA A 1 246 ? -43.039 6.667 33.270 1.00 96.81 246 ALA A N 1
ATOM 1678 C CA . ALA A 1 246 ? -43.956 7.799 33.136 1.00 96.81 246 ALA A CA 1
ATOM 1679 C C . ALA A 1 246 ? -43.505 8.997 33.996 1.00 96.81 246 ALA A C 1
ATOM 1681 O O . ALA A 1 246 ? -43.126 8.845 35.156 1.00 96.81 246 ALA A O 1
ATOM 1682 N N . ASN A 1 247 ? -43.530 10.201 33.430 1.00 96.06 247 ASN A N 1
ATOM 1683 C CA . ASN A 1 247 ? -43.117 11.437 34.105 1.00 96.06 247 ASN A CA 1
ATOM 1684 C C . ASN A 1 247 ? -41.670 11.463 34.646 1.00 96.06 247 ASN A C 1
ATOM 1686 O O . ASN A 1 247 ? -41.342 12.388 35.390 1.00 96.06 247 ASN A O 1
ATOM 1690 N N . ALA A 1 248 ? -40.811 10.499 34.296 1.00 97.12 248 ALA A N 1
ATOM 1691 C CA . ALA A 1 248 ? -39.385 10.588 34.579 1.00 97.12 248 ALA A CA 1
ATOM 1692 C C . ALA A 1 248 ? -38.745 11.700 33.734 1.00 97.12 248 ALA A C 1
ATOM 1694 O O . ALA A 1 248 ? -39.164 11.951 32.599 1.00 97.12 248 ALA A O 1
ATOM 1695 N N . LYS A 1 249 ? -37.735 12.375 34.284 1.00 96.88 249 LYS A N 1
ATOM 1696 C CA . LYS A 1 249 ? -37.056 13.499 33.628 1.00 96.88 249 LYS A CA 1
ATOM 1697 C C . LYS A 1 249 ? -35.548 13.321 33.663 1.00 96.88 249 LYS A C 1
ATOM 1699 O O . LYS A 1 249 ? -35.002 12.829 34.645 1.00 96.88 249 LYS A O 1
ATOM 1704 N N . VAL A 1 250 ? -34.890 13.798 32.614 1.00 96.44 250 VAL A N 1
ATOM 1705 C CA . VAL A 1 250 ? -33.458 14.095 32.633 1.00 96.44 250 VAL A CA 1
ATOM 1706 C C . VAL A 1 250 ? -33.322 15.597 32.499 1.00 96.44 250 VAL A C 1
ATOM 1708 O O . VAL A 1 250 ? -33.908 16.187 31.589 1.00 96.44 250 VAL A O 1
ATOM 1711 N N . ILE A 1 251 ? -32.588 16.211 33.416 1.00 95.44 251 ILE A N 1
ATOM 1712 C CA . ILE A 1 251 ? -32.284 17.635 33.359 1.00 95.44 251 ILE A CA 1
ATOM 1713 C C . ILE A 1 251 ? -30.774 17.818 33.324 1.00 95.44 251 ILE A C 1
ATOM 1715 O O . ILE A 1 251 ? -30.047 17.147 34.050 1.00 95.44 251 ILE A O 1
ATOM 1719 N N . LEU A 1 252 ? -30.319 18.719 32.464 1.00 93.81 2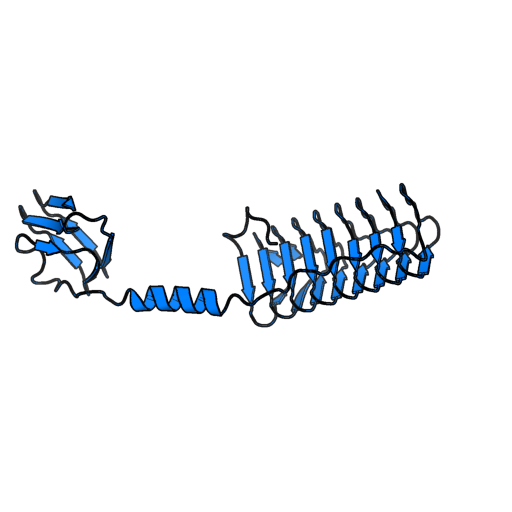52 LEU A N 1
ATOM 1720 C CA . LEU A 1 252 ? -28.937 19.174 32.413 1.00 93.81 252 LEU A CA 1
ATOM 1721 C C . LEU A 1 252 ? -28.861 20.508 33.158 1.00 93.81 252 LEU A C 1
ATOM 1723 O O . LEU A 1 252 ? -29.703 21.379 32.917 1.00 93.81 252 LEU A O 1
ATOM 1727 N N . LYS A 1 253 ? -27.904 20.642 34.074 1.00 87.31 253 LYS A N 1
ATOM 1728 C CA . LYS A 1 253 ? -27.728 21.809 34.937 1.00 87.31 253 LYS A CA 1
ATOM 1729 C C . LYS A 1 253 ? -26.287 22.301 34.924 1.00 87.31 253 LYS A C 1
ATOM 1731 O O . LYS A 1 253 ? -25.373 21.450 34.960 1.00 87.31 253 LYS A O 1
#

InterPro domains:
  IPR011004 Trimeric LpxA-like superfamily [SSF51161] (18-89)
  IPR011004 Trimeric LpxA-like superfamily [SSF51161] (90-159)

Foldseek 3Di:
DKDPVQPVQEAAEQAEAEDDDQAEGQGEYEYLAEYAYDDQHEHNIEYYYLAEYYDDDNYEYAYEYAHVAEYYYDPPYEYAEEYEHAAEYAYEENYEYLYEYEYAAEYHEAEQYEYLYEYEHAAEYEYYEQYEYNEEYEHCAYYHYYHNYYHPYYYYHNDPDGGDHDPNRDHCCVVVVVVVVVVCVLPQKDEQEQVPHLPAAAEDEAGEYEYPAEAENDALHEYEHEPVPDDGHYHYHYPYYYYYYHNYYYYYD

Sequence (253 aa):
MLGSDLNNQSLYASGYITMGARTTVGGNIQSATAITLAANAIVGGSVEAGTAVTLGAAAGVNGSIQAGSTATLGAAAAVKGSIKANTTATLGASVKIDGELSAGTTVTIGATVAVGGNVLAGSTVTVGASSLFGSNVDAGTTTTIGAGVGIVGKLTANSLKVVALTPIITNQEALITSVQQDIKDLGTGTELVSTTFGTNDETLEAGIYSTVNYLTIAIGKTLTLDGKGMDGSWIFNIANYLTFSANAKVILK

pLDDT: mean 91.1, std 10.27, range [48.25, 98.88]

Secondary structure (DSSP, 8-state):
---GGGGGGEEEESS-EEE-SS-EESSEEEESS-EEE-SS-EESS-EEESSEEEE-SS-EESS-EEESSEEEE-SS-EESS-EEESSEEEE-TT-EESS-EEESSEEEE-TT-EESS-EEESSEEEE-TT-EESS-EEESSEEEE-TT-EESS-EESS-----PPPPP---SHHHHHHHHHHHHHT-S-EE--TTTTTSS-EEEESEEEEESSEEEE-TT-EEEEE-TTS---EEEEESSEEEE-TT-EEEE-

Organism: NCBI:txid89402

Radius of gyration: 28.08 Å; chains: 1; bounding box: 67×39×74 Å